Protein AF-A0A3M1RT24-F1 (afdb_monomer_lite)

pLDDT: mean 83.66, std 17.7, range [31.25, 98.31]

Structure (mmCIF, N/CA/C/O backbone):
data_AF-A0A3M1RT24-F1
#
_entry.id   AF-A0A3M1RT24-F1
#
loop_
_atom_site.group_PDB
_atom_site.id
_atom_site.type_symbol
_atom_site.label_atom_id
_atom_site.label_alt_id
_atom_site.label_comp_id
_atom_site.label_asym_id
_atom_site.label_entity_id
_atom_site.label_seq_id
_atom_site.pdbx_PDB_ins_code
_atom_site.Cartn_x
_atom_site.Cartn_y
_atom_site.Cartn_z
_atom_site.occupancy
_atom_site.B_iso_or_equiv
_atom_site.auth_seq_id
_atom_site.auth_comp_id
_atom_site.auth_asym_id
_atom_site.auth_atom_id
_atom_site.pdbx_PDB_model_num
ATOM 1 N N . MET A 1 1 ? -67.463 40.671 9.160 1.00 36.09 1 MET A N 1
ATOM 2 C CA . MET A 1 1 ? -68.163 39.462 8.676 1.00 36.09 1 MET A CA 1
ATOM 3 C C . MET A 1 1 ? -67.998 39.434 7.171 1.00 36.09 1 MET A C 1
ATOM 5 O O . MET A 1 1 ? -68.230 40.459 6.564 1.00 36.09 1 MET A O 1
ATOM 9 N N . GLU A 1 2 ? -67.541 38.402 6.487 1.00 31.25 2 GLU A N 1
ATOM 10 C CA . GLU A 1 2 ? -67.251 37.013 6.809 1.00 31.25 2 GLU A CA 1
ATOM 11 C C . GLU A 1 2 ? -66.412 36.460 5.642 1.00 31.25 2 GLU A C 1
ATOM 13 O O . GLU A 1 2 ? -66.556 36.907 4.509 1.00 31.25 2 GLU A O 1
ATOM 18 N N . ARG A 1 3 ? -65.563 35.473 5.949 1.00 40.03 3 ARG A N 1
ATOM 19 C CA . ARG A 1 3 ? -65.136 34.362 5.080 1.00 40.03 3 ARG A CA 1
ATOM 20 C C . ARG A 1 3 ? -64.751 34.682 3.629 1.00 40.03 3 ARG A C 1
ATOM 22 O O . ARG A 1 3 ? -65.599 34.711 2.749 1.00 40.03 3 ARG A O 1
ATOM 29 N N . LYS A 1 4 ? -63.441 34.676 3.370 1.00 43.97 4 LYS A N 1
ATOM 30 C CA . LYS A 1 4 ? -62.811 34.065 2.181 1.00 43.97 4 LYS A CA 1
ATOM 31 C C . LYS A 1 4 ? -61.297 34.043 2.398 1.00 43.97 4 LYS A C 1
ATOM 33 O O . LYS A 1 4 ? -60.647 35.032 2.126 1.00 43.97 4 LYS A O 1
ATOM 38 N N . ILE A 1 5 ? -60.779 32.943 2.941 1.00 44.00 5 ILE A N 1
ATOM 39 C CA . ILE A 1 5 ? -59.475 32.307 2.646 1.00 44.00 5 ILE A CA 1
ATOM 40 C C . ILE A 1 5 ? -59.610 30.922 3.289 1.00 44.00 5 ILE A C 1
ATOM 42 O O . ILE A 1 5 ? -59.163 30.639 4.392 1.00 44.00 5 ILE A O 1
ATOM 46 N N . LEU A 1 6 ? -60.381 30.076 2.620 1.00 42.28 6 LEU A N 1
ATOM 47 C CA . LEU A 1 6 ? -60.508 28.661 2.926 1.00 42.28 6 LEU A CA 1
ATOM 48 C C . LEU A 1 6 ? -60.197 27.964 1.609 1.00 42.28 6 LEU A C 1
ATOM 50 O O . LEU A 1 6 ? -61.122 27.556 0.929 1.00 42.28 6 LEU A O 1
ATOM 54 N N . LEU A 1 7 ? -58.925 28.001 1.178 1.00 42.84 7 LEU A N 1
ATOM 55 C CA . LEU A 1 7 ? -58.408 27.108 0.124 1.00 42.84 7 LEU A CA 1
ATOM 56 C C . LEU A 1 7 ? -56.881 27.133 -0.129 1.00 42.84 7 LEU A C 1
ATOM 58 O O . LEU A 1 7 ? -56.452 26.578 -1.131 1.00 42.84 7 LEU A O 1
ATOM 62 N N . PHE A 1 8 ? -56.038 27.733 0.725 1.00 44.84 8 PHE A N 1
ATOM 63 C CA . PHE A 1 8 ? -54.584 27.801 0.446 1.00 44.84 8 PHE A CA 1
ATOM 64 C C . PHE A 1 8 ? -53.655 27.180 1.500 1.00 44.84 8 PHE A C 1
ATOM 66 O O . PHE A 1 8 ? -52.441 27.228 1.340 1.00 44.84 8 PHE A O 1
ATOM 73 N N . ILE A 1 9 ? -54.190 26.524 2.537 1.00 42.69 9 ILE A N 1
ATOM 74 C CA . ILE A 1 9 ? -53.371 25.890 3.597 1.00 42.69 9 ILE A CA 1
ATOM 75 C C . ILE A 1 9 ? -53.448 24.349 3.556 1.00 42.69 9 ILE A C 1
ATOM 77 O O . ILE A 1 9 ? -52.852 23.668 4.378 1.00 42.69 9 ILE A O 1
ATOM 81 N N . VAL A 1 10 ? -54.110 23.755 2.554 1.00 43.28 10 VAL A N 1
ATOM 82 C CA . VAL A 1 10 ? -54.138 22.282 2.399 1.00 43.28 10 VAL A CA 1
ATOM 83 C C . VAL A 1 10 ? -53.016 21.765 1.480 1.00 43.28 10 VAL A C 1
ATOM 85 O O . VAL A 1 10 ? -52.702 20.581 1.500 1.00 43.28 10 VAL A O 1
ATOM 88 N N . LEU A 1 11 ? -52.325 22.641 0.736 1.00 39.03 11 LEU A N 1
ATOM 89 C CA . LEU A 1 11 ? -51.209 22.241 -0.136 1.00 39.03 11 LEU A CA 1
ATOM 90 C C . LEU A 1 11 ? -49.805 22.174 0.518 1.00 39.03 11 LEU A C 1
ATOM 92 O O . LEU A 1 11 ? -49.003 21.373 0.041 1.00 39.03 11 LEU A O 1
ATOM 96 N N . PRO A 1 12 ? -49.462 22.907 1.603 1.00 42.09 12 PRO A N 1
ATOM 97 C CA . PRO A 1 12 ? -48.140 22.765 2.234 1.00 42.09 12 PRO A CA 1
ATOM 98 C C . PRO A 1 12 ? -48.019 21.531 3.143 1.00 42.09 12 PRO A C 1
ATOM 100 O O . PRO A 1 12 ? -46.916 21.047 3.386 1.00 42.09 12 PRO A O 1
ATOM 103 N N . LEU A 1 13 ? -49.143 20.994 3.633 1.00 39.44 13 LEU A N 1
ATOM 104 C CA . LEU A 1 13 ? -49.156 19.844 4.547 1.00 39.44 13 LEU A CA 1
ATOM 105 C C . LEU A 1 13 ? -48.912 18.503 3.835 1.00 39.44 13 LEU A C 1
ATOM 107 O O . LEU A 1 13 ? -48.422 17.570 4.464 1.00 39.44 13 LEU A O 1
ATOM 111 N N . PHE A 1 14 ? -49.157 18.421 2.523 1.00 44.47 14 PHE A N 1
ATOM 112 C CA . PHE A 1 14 ? -48.801 17.240 1.725 1.00 44.47 14 PHE A CA 1
ATOM 113 C C . PHE A 1 14 ? -47.322 17.229 1.296 1.00 44.47 14 PHE A C 1
ATOM 115 O O . PHE A 1 14 ? -46.746 16.158 1.134 1.00 44.47 14 PHE A O 1
ATOM 122 N N . PHE A 1 15 ? -46.676 18.398 1.188 1.00 39.66 15 PHE A N 1
ATOM 123 C CA . PHE A 1 15 ? -45.248 18.505 0.847 1.00 39.66 15 PHE A CA 1
ATOM 124 C C . PHE A 1 15 ? -44.302 18.243 2.033 1.00 39.66 15 PHE A C 1
ATOM 126 O O . PHE A 1 15 ? -43.151 17.864 1.821 1.00 39.66 15 PHE A O 1
ATOM 133 N N . LEU A 1 16 ? -44.774 18.385 3.279 1.00 40.81 16 LEU A N 1
ATOM 134 C CA . LEU A 1 16 ? -44.000 18.035 4.481 1.00 40.81 16 LEU A CA 1
ATOM 135 C C . LEU A 1 16 ? -44.027 16.532 4.807 1.00 40.81 16 LEU A C 1
ATOM 137 O O . LEU A 1 16 ? -43.124 16.048 5.484 1.00 40.81 16 LEU A O 1
ATOM 141 N N . TYR A 1 17 ? -45.001 15.781 4.285 1.00 44.19 17 TYR A N 1
ATOM 142 C CA . TYR A 1 17 ? -45.097 14.328 4.489 1.00 44.19 17 TYR A CA 1
ATOM 143 C C . TYR A 1 17 ? -44.290 13.498 3.476 1.00 44.19 17 TYR A C 1
ATOM 145 O O . TYR A 1 17 ? -44.191 12.280 3.608 1.00 44.19 17 TYR A O 1
ATOM 153 N N . SER A 1 18 ? -43.670 14.144 2.483 1.00 40.69 18 SER A N 1
ATOM 154 C CA . SER A 1 18 ? -42.825 13.492 1.473 1.00 40.69 18 SER A CA 1
ATOM 155 C C . SER A 1 18 ? -41.318 13.697 1.679 1.00 40.69 18 SER A C 1
ATOM 157 O O . SER A 1 18 ? -40.522 13.191 0.889 1.00 40.69 18 SER A O 1
ATOM 159 N N . CYS A 1 19 ? -40.884 14.358 2.760 1.00 51.22 19 CYS A N 1
ATOM 160 C CA . CYS A 1 19 ? -39.464 14.485 3.118 1.00 51.22 19 CYS A CA 1
ATOM 161 C C . CYS A 1 19 ? -38.934 13.243 3.855 1.00 51.22 19 CYS A C 1
ATOM 163 O O . CYS A 1 19 ? -38.432 13.303 4.970 1.00 51.22 19 CYS A O 1
ATOM 165 N N . THR A 1 20 ? -38.960 12.137 3.108 1.00 57.47 20 THR A N 1
ATOM 166 C CA . THR A 1 20 ? -37.931 11.095 2.981 1.00 57.47 20 THR A CA 1
ATOM 167 C C . THR A 1 20 ? -37.488 10.320 4.238 1.00 57.47 20 THR A C 1
ATOM 169 O O . THR A 1 20 ? -36.930 10.904 5.163 1.00 57.47 20 THR A O 1
ATOM 172 N N . PRO A 1 21 ? -37.515 8.972 4.203 1.00 57.16 21 PRO A N 1
ATOM 173 C CA . PRO A 1 21 ? -36.846 8.084 5.168 1.00 57.16 21 PRO A CA 1
ATOM 174 C C . PRO A 1 21 ? -35.385 8.450 5.488 1.00 57.16 21 PRO A C 1
ATOM 176 O O . PRO A 1 21 ? -34.849 8.039 6.507 1.00 57.16 21 PRO A O 1
ATOM 179 N N . ALA A 1 22 ? -34.727 9.234 4.631 1.00 50.81 22 ALA A N 1
ATOM 180 C CA . ALA A 1 22 ? -33.399 9.788 4.864 1.00 50.81 22 ALA A CA 1
ATOM 181 C C . ALA A 1 22 ? -33.330 10.787 6.036 1.00 50.81 22 ALA A C 1
ATOM 183 O O . ALA A 1 22 ? -32.293 10.859 6.691 1.00 50.81 22 ALA A O 1
ATOM 184 N N . TYR A 1 23 ? -34.394 11.552 6.303 1.00 51.19 23 TYR A N 1
ATOM 185 C CA . TYR A 1 23 ? -34.441 12.502 7.419 1.00 51.19 23 TYR A CA 1
ATOM 186 C C . TYR A 1 23 ? -34.676 11.775 8.747 1.00 51.19 23 TYR A C 1
ATOM 188 O O . TYR A 1 23 ? -33.969 12.033 9.715 1.00 51.19 23 TYR A O 1
ATOM 196 N N . VAL A 1 24 ? -35.570 10.781 8.751 1.00 55.88 24 VAL A N 1
ATOM 197 C CA . VAL A 1 24 ? -35.786 9.874 9.893 1.00 55.88 24 VAL A CA 1
ATOM 198 C C . VAL A 1 24 ? -34.512 9.086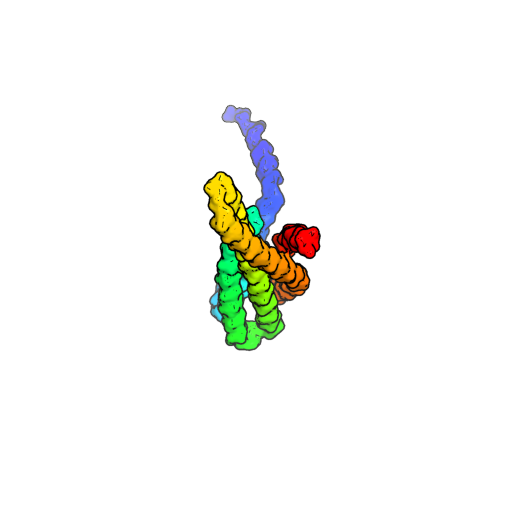 10.205 1.00 55.88 24 VAL A C 1
ATOM 200 O O . VAL A 1 24 ? -34.033 9.137 11.328 1.00 55.88 24 VAL A O 1
ATOM 203 N N . LYS A 1 25 ? -33.856 8.496 9.195 1.00 58.38 25 LYS A N 1
ATOM 204 C CA . LYS A 1 25 ? -32.551 7.833 9.375 1.00 58.38 25 LYS A CA 1
ATOM 205 C C . LYS A 1 25 ? -31.448 8.776 9.855 1.00 58.38 25 LYS A C 1
ATOM 207 O O . LYS A 1 25 ? -30.513 8.330 10.508 1.00 58.38 25 LYS A O 1
ATOM 212 N N . ARG A 1 26 ? -31.493 10.068 9.505 1.00 55.09 26 ARG A N 1
ATOM 213 C CA . ARG A 1 26 ? -30.554 11.063 10.054 1.00 55.09 26 ARG A CA 1
ATOM 214 C C . ARG A 1 26 ? -30.854 11.364 11.515 1.00 55.09 26 ARG A C 1
ATOM 216 O O . ARG A 1 26 ? -29.902 11.483 12.272 1.00 55.09 26 ARG A O 1
ATOM 223 N N . LEU A 1 27 ? -32.125 11.472 11.894 1.00 59.31 27 LEU A N 1
ATOM 224 C CA . LEU A 1 27 ? -32.544 11.689 13.279 1.00 59.31 27 LEU A CA 1
ATOM 225 C C . LEU A 1 27 ? -32.200 10.490 14.167 1.00 59.31 27 LEU A C 1
ATOM 227 O O . LEU A 1 27 ? -31.524 10.695 15.164 1.00 59.31 27 LEU A O 1
ATOM 231 N N . GLU A 1 28 ? -32.509 9.259 13.746 1.00 62.31 28 GLU A N 1
ATOM 232 C CA . GLU A 1 28 ? -32.102 8.028 14.452 1.00 62.31 28 GLU A CA 1
ATOM 233 C C . GLU A 1 28 ? -30.579 7.972 14.652 1.00 62.31 28 GLU A C 1
ATOM 235 O O . GLU A 1 28 ? -30.075 7.609 15.714 1.00 62.31 28 GLU A O 1
ATOM 240 N N . ARG A 1 29 ? -29.814 8.393 13.635 1.00 60.16 29 ARG A N 1
ATOM 241 C CA . ARG A 1 29 ? -28.350 8.448 13.711 1.00 60.16 29 ARG A CA 1
ATOM 242 C C . ARG A 1 29 ? -27.853 9.536 14.663 1.00 60.16 29 ARG A C 1
ATOM 244 O O . ARG A 1 29 ? -26.827 9.338 15.301 1.00 60.16 29 ARG A O 1
ATOM 251 N N . ILE A 1 30 ? -28.546 10.672 14.751 1.00 57.47 30 ILE A N 1
ATOM 252 C CA . ILE A 1 30 ? -28.229 11.755 15.692 1.00 57.47 30 ILE A CA 1
ATOM 253 C C . ILE A 1 30 ? -28.584 11.346 17.126 1.00 57.47 30 ILE A C 1
ATOM 255 O O . ILE A 1 30 ? -27.771 11.576 18.013 1.00 57.47 30 ILE A O 1
ATOM 259 N N . GLU A 1 31 ? -29.728 10.701 17.356 1.00 56.25 31 GLU A N 1
ATOM 260 C CA . GLU A 1 31 ? -30.104 10.154 18.670 1.00 56.25 31 GLU A CA 1
ATOM 261 C C . GLU A 1 31 ? -29.094 9.108 19.142 1.00 56.25 31 GLU A C 1
ATOM 263 O O . GLU A 1 31 ? -28.575 9.218 20.246 1.00 56.25 31 GLU A O 1
ATOM 268 N N . THR A 1 32 ? -28.691 8.180 18.269 1.00 62.84 32 THR A N 1
ATOM 269 C CA . THR A 1 32 ? -27.648 7.191 18.599 1.00 62.84 32 THR A CA 1
ATOM 270 C C . THR A 1 32 ? -26.313 7.868 18.943 1.00 62.84 32 THR A C 1
ATOM 272 O O . THR A 1 32 ? -25.605 7.441 19.853 1.00 62.84 32 THR A O 1
ATOM 275 N N . LEU A 1 33 ? -25.951 8.945 18.233 1.00 60.69 33 LEU A N 1
ATOM 276 C CA . LEU A 1 33 ? -24.744 9.721 18.531 1.00 60.69 33 LEU A CA 1
ATOM 277 C C . LEU A 1 33 ? -24.840 10.444 19.879 1.00 60.69 33 LEU A C 1
ATOM 279 O O . LEU A 1 33 ? -23.844 10.482 20.595 1.00 60.69 33 LEU A O 1
ATOM 283 N N . LEU A 1 34 ? -26.005 10.997 20.225 1.00 59.41 34 LEU A N 1
ATOM 284 C CA . LEU A 1 34 ? -26.247 11.661 21.508 1.00 59.41 34 LEU A CA 1
ATOM 285 C C . LEU A 1 34 ? -26.210 10.666 22.674 1.00 59.41 34 LEU A C 1
ATOM 287 O O . LEU A 1 34 ? -25.516 10.932 23.653 1.00 59.41 34 LEU A O 1
ATOM 291 N N . ASP A 1 35 ? -26.850 9.504 22.534 1.00 69.06 35 ASP A N 1
ATOM 292 C CA . ASP A 1 35 ? -26.821 8.428 23.534 1.00 69.06 35 ASP A CA 1
ATOM 293 C C . ASP A 1 35 ? -25.395 7.902 23.761 1.00 69.06 35 ASP A C 1
ATOM 295 O O . ASP A 1 35 ? -24.980 7.641 24.896 1.00 69.06 35 ASP A O 1
ATOM 299 N N . ASN A 1 36 ? -24.606 7.781 22.688 1.00 66.94 36 ASN A N 1
ATOM 300 C CA . ASN A 1 36 ? -23.197 7.402 22.778 1.00 66.94 36 ASN A CA 1
ATOM 301 C C . ASN A 1 36 ? -22.361 8.481 23.477 1.00 66.94 36 ASN A C 1
ATOM 303 O O . ASN A 1 36 ? -21.521 8.147 24.313 1.00 66.94 36 ASN A O 1
ATOM 307 N N . LEU A 1 37 ? -22.622 9.761 23.193 1.00 57.38 37 LEU A N 1
ATOM 308 C CA . LEU A 1 37 ? -21.941 10.881 23.844 1.00 57.38 37 LEU A CA 1
ATOM 309 C C . LEU A 1 37 ? -22.267 10.940 25.342 1.00 57.38 37 LEU A C 1
ATOM 311 O O . LEU A 1 37 ? -21.389 11.181 26.167 1.00 57.38 37 LEU A O 1
ATOM 315 N N . GLU A 1 38 ? -23.526 10.702 25.709 1.00 62.47 38 GLU A N 1
ATOM 316 C CA . GLU A 1 38 ? -23.973 10.704 27.100 1.00 62.47 38 GLU A CA 1
ATOM 317 C C . GLU A 1 38 ? -23.380 9.519 27.879 1.00 62.47 38 GLU A C 1
ATOM 319 O O . GLU A 1 38 ? -22.916 9.686 29.013 1.00 62.47 38 GLU A O 1
ATOM 324 N N . LYS A 1 39 ? -23.283 8.340 27.246 1.00 65.31 39 LYS A N 1
ATOM 325 C CA . LYS A 1 39 ? -22.524 7.197 27.775 1.00 65.31 39 LYS A CA 1
ATOM 326 C C . LYS A 1 39 ? -21.044 7.520 27.950 1.00 65.31 39 LYS A C 1
ATOM 328 O O . LYS A 1 39 ? -20.513 7.246 29.025 1.00 65.31 39 LYS A O 1
ATOM 333 N N . GLU A 1 40 ? -20.389 8.117 26.954 1.00 54.88 40 GLU A N 1
ATOM 334 C CA . GLU A 1 40 ? -18.979 8.515 27.048 1.00 54.88 40 GLU A CA 1
ATOM 335 C C . GLU A 1 40 ? -18.758 9.515 28.186 1.00 54.88 40 GLU A C 1
ATOM 337 O O . GLU A 1 40 ? -17.880 9.298 29.019 1.00 54.88 40 GLU A O 1
ATOM 342 N N . ILE A 1 41 ? -19.590 10.554 28.318 1.00 56.72 41 ILE A N 1
ATOM 343 C CA . ILE A 1 41 ? -19.511 11.525 29.425 1.00 56.72 41 ILE A CA 1
ATOM 344 C C . ILE A 1 41 ? -19.654 10.827 30.784 1.00 56.72 41 ILE A C 1
ATOM 346 O O . ILE A 1 41 ? -18.945 11.164 31.739 1.00 56.72 41 ILE A O 1
ATOM 350 N N . LYS A 1 42 ? -20.556 9.845 30.888 1.00 57.81 42 LYS A N 1
ATOM 351 C CA . LYS A 1 42 ? -20.778 9.085 32.121 1.00 57.81 42 LYS A CA 1
ATOM 352 C C . LYS A 1 42 ? -19.579 8.196 32.455 1.00 57.81 42 LYS A C 1
ATOM 354 O O . LYS A 1 42 ? -19.091 8.274 33.576 1.00 57.81 42 LYS A O 1
ATOM 359 N N . ILE A 1 43 ? -19.056 7.458 31.474 1.00 55.25 43 ILE A N 1
ATOM 360 C CA . ILE A 1 43 ? -17.842 6.632 31.578 1.00 55.25 43 ILE A CA 1
ATOM 361 C C . ILE A 1 43 ? -16.638 7.473 32.017 1.00 55.25 43 ILE A C 1
ATOM 363 O O . ILE A 1 43 ? -15.950 7.102 32.967 1.00 55.25 43 ILE A O 1
ATOM 367 N N . THR A 1 44 ? -16.455 8.646 31.406 1.00 52.12 44 THR A N 1
ATOM 368 C CA . THR A 1 44 ? -15.362 9.586 31.706 1.00 52.12 44 THR A CA 1
ATOM 369 C C . THR A 1 44 ? -15.422 10.113 33.143 1.00 52.12 44 THR A C 1
ATOM 371 O O . THR A 1 44 ? -14.388 10.394 33.743 1.00 52.12 44 THR A O 1
ATOM 374 N N . LYS A 1 45 ? -16.622 10.208 33.734 1.00 47.03 45 LYS A N 1
ATOM 375 C CA . LYS A 1 45 ? -16.806 10.559 35.152 1.00 47.03 45 LYS A CA 1
ATOM 376 C C . LYS A 1 45 ? -16.587 9.388 36.118 1.00 47.03 45 LYS A C 1
ATOM 378 O O . LYS A 1 45 ? -16.294 9.646 37.281 1.00 47.03 45 LYS A O 1
ATOM 383 N N . THR A 1 46 ? -16.748 8.138 35.679 1.00 54.97 46 THR A N 1
ATOM 384 C CA . THR A 1 46 ? -16.683 6.940 36.546 1.00 54.97 46 THR A CA 1
ATOM 385 C C . THR A 1 46 ? -15.359 6.175 36.499 1.00 54.97 46 THR A C 1
ATOM 387 O O . THR A 1 46 ? -15.028 5.528 37.486 1.00 54.97 46 THR A O 1
ATOM 390 N N . SER A 1 47 ? -14.591 6.239 35.406 1.00 66.75 47 SER A N 1
ATOM 391 C CA . SER A 1 47 ? -13.229 5.688 35.332 1.00 66.75 47 SER A CA 1
ATOM 392 C C . SER A 1 47 ? -12.424 6.402 34.231 1.00 66.75 47 SER A C 1
ATOM 394 O O . SER A 1 47 ? -12.668 6.168 33.043 1.00 66.75 47 SER A O 1
ATOM 396 N N . PRO A 1 48 ? -11.465 7.276 34.591 1.00 70.75 48 PRO A N 1
ATOM 397 C CA . PRO A 1 48 ? -10.583 7.944 33.630 1.00 70.75 48 PRO A CA 1
ATOM 398 C C . PRO A 1 48 ? -9.810 6.963 32.740 1.00 70.75 48 PRO A C 1
ATOM 400 O O . PRO A 1 48 ? -9.566 7.242 31.569 1.00 70.75 48 PRO A O 1
ATOM 403 N N . GLU A 1 49 ? -9.465 5.796 33.278 1.00 74.44 49 GLU A N 1
ATOM 404 C CA . GLU A 1 49 ? -8.759 4.735 32.559 1.00 74.44 49 GLU A CA 1
ATOM 405 C C . GLU A 1 49 ? -9.625 4.163 31.436 1.00 74.44 49 GLU A C 1
ATOM 407 O O . GLU A 1 49 ? -9.165 4.057 30.300 1.00 74.44 49 GLU A O 1
ATOM 412 N N . LEU A 1 50 ? -10.909 3.903 31.698 1.00 77.19 50 LEU A N 1
ATOM 413 C CA . LEU A 1 50 ? -11.837 3.425 30.674 1.00 77.19 50 LEU A CA 1
ATOM 414 C C . LEU A 1 50 ? -12.010 4.449 29.537 1.00 77.19 50 LEU A C 1
ATOM 416 O O . LEU A 1 50 ? -12.051 4.068 28.369 1.00 77.19 50 LEU A O 1
A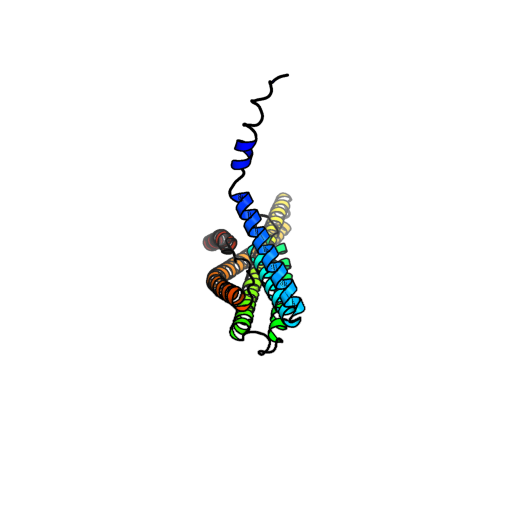TOM 420 N N . ALA A 1 51 ? -12.021 5.751 29.838 1.00 76.50 51 ALA A N 1
ATOM 421 C CA . ALA A 1 51 ? -12.083 6.793 28.808 1.00 76.50 51 ALA A CA 1
ATOM 422 C C . ALA A 1 51 ? -10.849 6.803 27.881 1.00 76.50 51 ALA A C 1
ATOM 424 O O . ALA A 1 51 ? -10.980 7.009 26.670 1.00 76.50 51 ALA A O 1
ATOM 425 N N . VAL A 1 52 ? -9.657 6.525 28.420 1.00 83.25 52 VAL A N 1
ATOM 426 C CA . VAL A 1 52 ? -8.428 6.374 27.619 1.00 83.25 52 VAL A CA 1
ATOM 427 C C . VAL A 1 52 ? -8.532 5.156 26.696 1.00 83.25 52 VAL A C 1
ATOM 429 O O . VAL A 1 52 ? -8.231 5.257 25.507 1.00 83.25 52 VAL A O 1
ATOM 432 N N . ILE A 1 53 ? -9.035 4.026 27.203 1.00 86.94 53 ILE A N 1
ATOM 433 C CA . ILE A 1 53 ? -9.246 2.795 26.419 1.00 86.94 53 ILE A CA 1
ATOM 434 C C . ILE A 1 53 ? -10.220 3.047 25.261 1.00 86.94 53 ILE A C 1
ATOM 436 O O . ILE A 1 53 ? -9.925 2.691 24.118 1.00 86.94 53 ILE A O 1
ATOM 440 N N . HIS A 1 54 ? -11.348 3.710 25.537 1.00 86.75 54 HIS A N 1
ATOM 441 C CA . HIS A 1 54 ? -12.339 4.099 24.528 1.00 86.75 54 HIS A CA 1
ATOM 442 C C . HIS A 1 54 ? -11.710 4.966 23.434 1.00 86.75 54 HIS A C 1
ATOM 444 O O . HIS A 1 54 ? -11.829 4.667 22.243 1.00 86.75 54 HIS A O 1
ATOM 450 N N . THR A 1 55 ? -10.989 6.011 23.848 1.00 87.06 55 THR A N 1
ATOM 451 C CA . THR A 1 55 ? -10.312 6.941 22.937 1.00 87.06 55 THR A CA 1
ATOM 452 C C . THR A 1 55 ? -9.345 6.203 22.021 1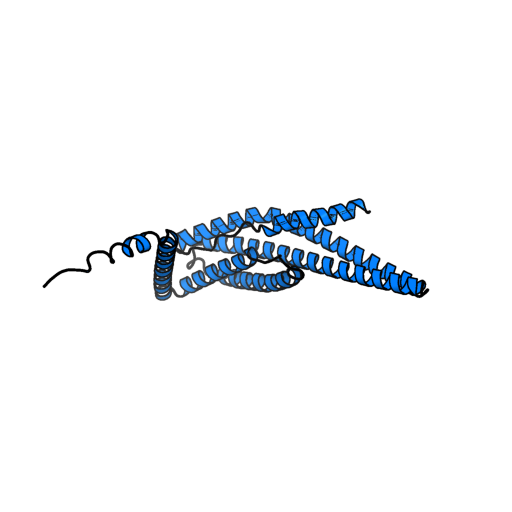.00 87.06 55 THR A C 1
ATOM 454 O O . THR A 1 55 ? -9.356 6.408 20.807 1.00 87.06 55 THR A O 1
ATOM 457 N N . ASN A 1 56 ? -8.549 5.296 22.580 1.00 91.19 56 ASN A N 1
ATOM 458 C CA . ASN A 1 56 ? -7.545 4.555 21.835 1.00 91.19 56 ASN A CA 1
ATOM 459 C C . ASN A 1 56 ? -8.158 3.535 20.859 1.00 91.19 56 ASN A C 1
ATOM 461 O O . ASN A 1 56 ? -7.681 3.414 19.729 1.00 91.19 56 ASN A O 1
ATOM 465 N N . ILE A 1 57 ? -9.246 2.850 21.226 1.00 92.31 57 ILE A N 1
ATOM 466 C CA . ILE A 1 57 ? -9.977 1.959 20.306 1.00 92.31 57 ILE A CA 1
ATOM 467 C C . ILE A 1 57 ? -10.631 2.744 19.165 1.00 92.31 57 ILE A C 1
ATOM 469 O O . ILE A 1 57 ? -10.539 2.339 18.002 1.00 92.31 57 ILE A O 1
ATOM 473 N N . ASN A 1 58 ? -11.241 3.891 19.466 1.00 89.19 58 ASN A N 1
ATOM 474 C CA . ASN A 1 58 ? -11.811 4.767 18.445 1.00 89.19 58 ASN A CA 1
ATOM 475 C C . ASN A 1 58 ? -10.720 5.306 17.509 1.00 89.19 58 ASN A C 1
ATOM 477 O O . ASN A 1 58 ? -10.883 5.270 16.287 1.00 89.19 58 ASN A O 1
ATOM 481 N N . ALA A 1 59 ? -9.579 5.739 18.050 1.00 91.81 59 ALA A N 1
ATOM 482 C CA . ALA A 1 59 ? -8.433 6.175 17.258 1.00 91.81 59 ALA A CA 1
ATOM 483 C C . ALA A 1 59 ? -7.920 5.050 16.345 1.00 91.81 59 ALA A C 1
ATOM 485 O O . ALA A 1 59 ? -7.741 5.267 15.147 1.00 91.81 59 ALA A O 1
ATOM 486 N N . PHE A 1 60 ? -7.775 3.832 16.870 1.00 95.25 60 PHE A N 1
ATOM 487 C CA . PHE A 1 60 ? -7.375 2.653 16.100 1.00 95.25 60 PHE A CA 1
ATOM 488 C C . PHE A 1 60 ? -8.336 2.364 14.937 1.00 95.25 60 PHE A C 1
ATOM 490 O O . PHE A 1 60 ? -7.910 2.220 13.789 1.00 95.25 60 PHE A O 1
ATOM 497 N N . SER A 1 61 ? -9.641 2.361 15.213 1.00 94.06 61 SER A N 1
ATOM 498 C CA . SER A 1 61 ? -10.705 2.204 14.214 1.00 94.06 61 SER A CA 1
ATOM 499 C C . SER A 1 61 ? -10.628 3.270 13.109 1.00 94.06 61 SER A C 1
ATOM 501 O O . SER A 1 61 ? -10.750 2.972 11.916 1.00 94.06 61 SER A O 1
ATOM 503 N N . MET A 1 62 ? -10.333 4.518 13.479 1.00 92.06 62 MET A N 1
ATOM 504 C CA . MET A 1 62 ? -10.176 5.617 12.528 1.00 92.06 62 MET A CA 1
ATOM 505 C C . MET A 1 62 ? -8.920 5.494 11.662 1.00 92.06 62 MET A C 1
ATOM 507 O O . MET A 1 62 ? -8.969 5.840 10.480 1.00 92.06 62 MET A O 1
ATOM 511 N N . GLU A 1 63 ? -7.804 5.002 12.200 1.00 95.12 63 GLU A N 1
ATOM 512 C CA . GLU A 1 63 ? -6.597 4.752 11.405 1.00 95.12 63 GLU A CA 1
ATOM 513 C C . GLU A 1 63 ? -6.820 3.624 10.382 1.00 95.12 63 GLU A C 1
ATOM 515 O O . GLU A 1 63 ? -6.472 3.779 9.210 1.00 95.12 63 GLU A O 1
ATOM 520 N N . ILE A 1 64 ? -7.518 2.550 10.760 1.00 92.31 64 ILE A N 1
ATOM 521 C CA . ILE A 1 64 ? -7.940 1.484 9.834 1.00 92.31 64 ILE A CA 1
ATOM 522 C C . ILE A 1 64 ? -8.811 2.032 8.703 1.00 92.31 64 ILE A C 1
ATOM 524 O O . ILE A 1 64 ? -8.587 1.729 7.526 1.00 92.31 64 ILE A O 1
ATOM 528 N N . LYS A 1 65 ? -9.794 2.874 9.042 1.00 91.25 65 LYS A N 1
ATOM 529 C CA . LYS A 1 65 ? -10.664 3.508 8.051 1.00 91.25 65 LYS A CA 1
ATOM 530 C C . LYS A 1 65 ? -9.851 4.248 6.993 1.00 91.25 65 LYS A C 1
ATOM 532 O O . LYS A 1 65 ? -10.153 4.101 5.809 1.00 91.25 65 LYS A O 1
ATOM 537 N N . LYS A 1 66 ? -8.804 4.980 7.395 1.00 92.44 66 LYS A N 1
ATOM 538 C CA . LYS A 1 66 ? -7.927 5.710 6.465 1.00 92.44 66 LYS A CA 1
ATOM 539 C C . LYS A 1 66 ? -7.217 4.789 5.480 1.00 92.44 66 LYS A C 1
ATOM 541 O O . LYS A 1 66 ? -7.115 5.169 4.317 1.00 92.44 66 LYS A O 1
ATOM 546 N N . ILE A 1 67 ? -6.775 3.603 5.913 1.00 92.56 67 ILE A N 1
ATOM 547 C CA . ILE A 1 67 ? -6.191 2.582 5.022 1.00 92.56 67 ILE A CA 1
ATOM 548 C C . ILE A 1 67 ? -7.235 2.145 3.988 1.00 92.56 67 ILE A C 1
ATOM 550 O O . ILE A 1 67 ? -6.971 2.124 2.788 1.00 92.56 67 ILE A O 1
ATOM 554 N N . SER A 1 68 ? -8.449 1.836 4.447 1.00 88.25 68 SER A N 1
ATOM 555 C CA . SER A 1 68 ? -9.534 1.360 3.581 1.00 88.25 68 SER A CA 1
ATOM 556 C C . SER A 1 68 ? -10.030 2.420 2.582 1.00 88.25 68 SER A C 1
ATOM 558 O O . SER A 1 68 ? -10.604 2.079 1.549 1.00 88.25 68 SER A O 1
ATOM 560 N N . SER A 1 69 ? -9.794 3.703 2.877 1.00 87.75 69 SER A N 1
ATOM 561 C CA . SER A 1 69 ? -10.210 4.853 2.071 1.00 87.75 69 SER A CA 1
ATOM 562 C C . SER A 1 69 ? -9.064 5.500 1.286 1.00 87.75 69 SER A C 1
ATOM 564 O O . SER A 1 69 ? -9.194 6.656 0.878 1.00 87.75 69 SER A O 1
ATOM 566 N N . LEU A 1 70 ? -7.922 4.823 1.130 1.00 91.00 70 LEU A N 1
ATOM 567 C CA . LEU A 1 70 ? -6.837 5.332 0.293 1.00 91.00 70 LEU A CA 1
ATOM 568 C C . LEU A 1 70 ? -7.310 5.471 -1.155 1.00 91.00 70 LEU A C 1
ATOM 570 O O . LEU A 1 70 ? -7.945 4.576 -1.717 1.00 91.00 70 LEU A O 1
ATOM 574 N N . ASP A 1 71 ? -6.994 6.618 -1.749 1.00 87.81 71 ASP A N 1
ATOM 575 C CA . ASP A 1 71 ? -7.363 6.929 -3.121 1.00 87.81 71 ASP A CA 1
ATOM 576 C C . ASP A 1 71 ? -6.220 6.581 -4.077 1.00 87.81 71 ASP A C 1
ATOM 578 O O . ASP A 1 71 ? -5.064 6.926 -3.842 1.00 87.81 71 ASP A O 1
ATOM 582 N N . TYR A 1 72 ? -6.571 5.919 -5.174 1.00 89.56 72 TYR A N 1
ATOM 583 C CA . TYR A 1 72 ? -5.668 5.462 -6.230 1.00 89.56 72 TYR A CA 1
ATOM 584 C C . TYR A 1 72 ? -6.173 5.899 -7.617 1.00 89.56 72 TYR A C 1
ATOM 586 O O . TYR A 1 72 ? -5.980 5.200 -8.617 1.00 89.56 72 TYR A O 1
ATOM 594 N N . SER A 1 73 ? -6.921 7.004 -7.674 1.00 80.88 73 SER A N 1
ATOM 595 C CA . SER A 1 73 ? -7.553 7.520 -8.891 1.00 80.88 73 SER A CA 1
ATOM 596 C C . SER A 1 73 ? -6.582 8.223 -9.850 1.00 80.88 73 SER A C 1
ATOM 598 O O . SER A 1 73 ? -6.811 8.196 -11.058 1.00 80.88 73 SER A O 1
ATOM 600 N N . GLU A 1 74 ? -5.481 8.783 -9.341 1.00 79.69 74 GLU A N 1
ATOM 601 C CA . GLU A 1 74 ? -4.587 9.684 -10.080 1.00 79.69 74 GLU A CA 1
ATOM 602 C C . GLU A 1 74 ? -3.112 9.243 -10.068 1.00 79.69 74 GLU A C 1
ATOM 604 O O . GLU A 1 74 ? -2.662 8.456 -9.229 1.00 79.69 74 GLU A O 1
ATOM 609 N N . ASN A 1 75 ? -2.332 9.796 -11.003 1.00 74.44 75 ASN A N 1
ATOM 610 C CA . ASN A 1 75 ? -0.882 9.606 -11.059 1.00 74.44 75 ASN A CA 1
ATOM 611 C C . ASN A 1 75 ? -0.201 10.178 -9.805 1.00 74.44 75 ASN A C 1
ATOM 613 O O . ASN A 1 75 ? -0.559 11.249 -9.327 1.00 74.44 75 ASN A O 1
ATOM 617 N N . GLY A 1 76 ? 0.821 9.486 -9.293 1.00 83.12 76 GLY A N 1
ATOM 618 C CA . GLY A 1 76 ? 1.565 9.914 -8.100 1.00 83.12 76 GLY A CA 1
ATOM 619 C C . GLY A 1 76 ? 0.907 9.549 -6.763 1.00 83.12 76 GLY A C 1
ATOM 620 O O . GLY A 1 76 ? 1.576 9.606 -5.730 1.00 83.12 76 GLY A O 1
ATOM 621 N N . LYS A 1 77 ? -0.348 9.075 -6.767 1.00 92.62 77 LYS A N 1
ATOM 622 C CA . LYS A 1 77 ? -1.055 8.662 -5.543 1.00 92.62 77 LYS A CA 1
ATOM 623 C C . LYS A 1 77 ? -0.377 7.516 -4.796 1.00 92.62 77 LYS A C 1
ATOM 625 O O . LYS A 1 77 ? -0.409 7.508 -3.575 1.00 92.62 77 LYS A O 1
ATOM 630 N N . TYR A 1 78 ? 0.307 6.598 -5.481 1.00 94.25 78 TYR A N 1
ATOM 631 C CA . TYR A 1 78 ? 1.062 5.525 -4.815 1.00 94.25 78 TYR A CA 1
ATOM 632 C C . TYR A 1 78 ? 2.202 6.069 -3.940 1.00 94.25 78 TYR A C 1
ATOM 634 O O . TYR A 1 78 ? 2.374 5.631 -2.806 1.00 94.25 78 TYR A O 1
ATOM 642 N N . ALA A 1 79 ? 2.946 7.074 -4.414 1.00 93.56 79 ALA A N 1
ATOM 643 C CA . ALA A 1 79 ? 3.999 7.701 -3.616 1.00 93.56 79 ALA A CA 1
ATOM 644 C C . ALA A 1 79 ? 3.423 8.414 -2.381 1.00 93.56 79 ALA A C 1
ATOM 646 O O . ALA A 1 79 ? 3.925 8.239 -1.273 1.00 93.56 79 ALA A O 1
ATOM 647 N N . GLU A 1 80 ? 2.337 9.172 -2.568 1.00 94.50 80 GLU A N 1
ATOM 648 C CA . GLU A 1 80 ? 1.628 9.863 -1.484 1.00 94.50 80 GLU A CA 1
ATOM 649 C C . GLU A 1 80 ? 1.089 8.868 -0.443 1.00 94.50 80 GLU A C 1
ATOM 651 O O . GLU A 1 80 ? 1.295 9.039 0.760 1.00 94.50 80 GLU A O 1
ATOM 656 N N . ASN A 1 81 ? 0.442 7.795 -0.902 1.00 95.81 81 ASN A N 1
ATOM 657 C CA . ASN A 1 81 ? -0.150 6.778 -0.041 1.00 95.81 81 ASN A CA 1
ATOM 658 C C . ASN A 1 81 ? 0.909 6.016 0.753 1.00 95.81 81 ASN A C 1
ATOM 660 O O . ASN A 1 81 ? 0.692 5.769 1.934 1.00 95.81 81 ASN A O 1
ATOM 664 N N . SER A 1 82 ? 2.076 5.721 0.172 1.00 96.00 82 SER A N 1
ATOM 665 C CA . SER A 1 82 ? 3.193 5.135 0.922 1.00 96.00 82 SER A CA 1
ATOM 666 C C . SER A 1 82 ? 3.616 6.008 2.112 1.00 96.00 82 SER A C 1
ATOM 668 O O . SER A 1 82 ? 3.852 5.501 3.212 1.00 96.00 82 SER A O 1
ATOM 670 N N . SER A 1 83 ? 3.726 7.323 1.912 1.00 94.81 83 SER A N 1
ATOM 671 C CA . SER A 1 83 ? 4.061 8.248 3.001 1.00 94.81 83 SER A CA 1
ATOM 672 C C . SER A 1 83 ? 2.959 8.262 4.059 1.00 94.81 83 SER A C 1
ATOM 674 O O . SER A 1 83 ? 3.236 8.048 5.236 1.00 94.81 83 SER A O 1
ATOM 676 N N . ARG A 1 84 ? 1.694 8.389 3.637 1.00 95.56 84 ARG A N 1
ATOM 677 C CA . ARG A 1 84 ? 0.532 8.369 4.543 1.00 95.56 84 ARG A CA 1
ATOM 678 C C . ARG A 1 84 ? 0.424 7.069 5.341 1.00 95.56 84 ARG A C 1
ATOM 680 O O . ARG A 1 84 ? 0.054 7.099 6.510 1.00 95.56 84 ARG A O 1
ATOM 687 N N . LEU A 1 85 ? 0.743 5.932 4.728 1.00 97.56 85 LEU A N 1
ATOM 688 C CA . LEU A 1 85 ? 0.752 4.630 5.391 1.00 97.56 85 LEU A CA 1
ATOM 689 C C . LEU A 1 85 ? 1.813 4.553 6.485 1.00 97.56 85 LEU A C 1
ATOM 691 O O . LEU A 1 85 ? 1.562 3.917 7.500 1.00 97.56 85 LEU A O 1
ATOM 695 N N . SER A 1 86 ? 2.954 5.226 6.322 1.00 97.00 86 SER A N 1
ATOM 696 C CA . SER A 1 86 ? 3.981 5.281 7.371 1.00 97.00 86 SER A CA 1
ATOM 697 C C . SER A 1 86 ? 3.442 5.965 8.629 1.00 97.00 86 SER A C 1
ATOM 699 O O . SER A 1 86 ? 3.548 5.404 9.716 1.00 97.00 86 SER A O 1
ATOM 701 N N . ASP A 1 87 ? 2.762 7.104 8.471 1.00 96.62 87 ASP A N 1
ATOM 702 C CA . ASP A 1 87 ? 2.136 7.818 9.592 1.00 96.62 87 ASP A CA 1
ATOM 703 C C . ASP A 1 87 ? 1.027 6.992 10.261 1.00 96.62 87 ASP A C 1
ATOM 705 O O . ASP A 1 87 ? 0.897 6.985 11.486 1.00 96.62 87 ASP A O 1
ATOM 709 N N . ILE A 1 88 ? 0.215 6.294 9.459 1.00 96.75 88 ILE A N 1
ATOM 710 C CA . ILE A 1 88 ? -0.848 5.411 9.955 1.00 96.75 88 ILE A CA 1
ATOM 711 C C . ILE A 1 88 ? -0.252 4.258 10.774 1.00 96.75 88 ILE A C 1
ATOM 713 O O . ILE A 1 88 ? -0.718 4.001 11.883 1.00 96.75 88 ILE A O 1
ATOM 717 N N . ILE A 1 89 ? 0.786 3.589 10.257 1.00 98.06 89 ILE A N 1
ATOM 718 C CA . ILE A 1 89 ? 1.470 2.483 10.942 1.00 98.06 89 ILE A CA 1
ATOM 719 C C . ILE A 1 89 ? 2.001 2.952 12.294 1.00 98.06 89 ILE A C 1
ATOM 721 O O . ILE A 1 89 ? 1.648 2.363 13.312 1.00 98.06 89 ILE A O 1
ATOM 725 N N . SER A 1 90 ? 2.753 4.056 12.330 1.00 97.88 90 SER A N 1
ATOM 726 C CA . SER A 1 90 ? 3.323 4.573 13.580 1.00 97.88 90 SER A CA 1
ATOM 727 C C . SER A 1 90 ? 2.258 4.918 14.624 1.00 97.88 90 SER A C 1
ATOM 729 O O . SER A 1 90 ? 2.457 4.688 15.818 1.00 97.88 90 SER A O 1
ATOM 731 N N . LYS A 1 91 ? 1.093 5.426 14.202 1.00 97.62 91 LYS A N 1
ATOM 732 C CA . LYS A 1 91 ? -0.032 5.673 15.117 1.00 97.62 91 LYS A CA 1
ATOM 733 C C . LYS A 1 91 ? -0.621 4.384 15.670 1.00 97.62 91 LYS A C 1
ATOM 735 O O . LYS A 1 91 ? -0.854 4.294 16.873 1.00 97.62 91 LYS A O 1
ATOM 740 N N . ILE A 1 92 ? -0.840 3.385 14.819 1.00 97.38 92 ILE A N 1
ATOM 741 C CA . ILE A 1 92 ? -1.365 2.088 15.253 1.00 97.38 92 ILE A CA 1
ATOM 742 C C . ILE A 1 92 ? -0.376 1.397 16.200 1.00 97.38 92 ILE A C 1
ATOM 744 O O . ILE A 1 92 ? -0.801 0.840 17.208 1.00 97.38 92 ILE A O 1
ATOM 748 N N . GLU A 1 93 ? 0.928 1.480 15.937 1.00 97.81 93 GLU A N 1
ATOM 749 C CA . GLU A 1 93 ? 1.975 0.972 16.830 1.00 97.81 93 GLU A CA 1
ATOM 750 C C . GLU A 1 93 ? 1.977 1.676 18.189 1.00 97.81 93 GLU A C 1
ATOM 752 O O . GLU A 1 93 ? 2.100 1.016 19.222 1.00 97.81 93 GLU A O 1
ATOM 757 N N . SER A 1 94 ? 1.813 3.003 18.214 1.00 97.19 94 SER A N 1
ATOM 758 C CA . SER A 1 94 ? 1.685 3.755 19.468 1.00 97.19 94 SER A CA 1
ATOM 759 C C . SER A 1 94 ? 0.501 3.243 20.286 1.00 97.19 94 SER A C 1
ATOM 761 O O . SER A 1 94 ? 0.673 2.853 21.441 1.00 97.19 94 SER A O 1
ATOM 763 N N . ILE A 1 95 ? -0.676 3.141 19.661 1.00 96.06 95 ILE A N 1
ATOM 764 C CA . ILE A 1 95 ? -1.896 2.658 20.316 1.00 96.06 95 ILE A CA 1
ATOM 765 C C . ILE A 1 95 ? -1.729 1.204 20.785 1.00 96.06 95 ILE A C 1
ATOM 767 O O . ILE A 1 95 ? -2.103 0.868 21.906 1.00 96.06 95 ILE A O 1
ATOM 771 N N . HIS A 1 96 ? -1.133 0.338 19.961 1.00 95.88 96 HIS A N 1
ATOM 772 C CA . HIS A 1 96 ? -0.821 -1.048 20.319 1.00 95.88 96 HIS A CA 1
ATOM 773 C C . HIS A 1 96 ? 0.033 -1.120 21.590 1.00 95.88 96 HIS A C 1
ATOM 775 O O . HIS A 1 96 ? -0.258 -1.888 22.508 1.00 95.88 96 HIS A O 1
ATOM 781 N N . ASN A 1 97 ? 1.084 -0.302 21.660 1.00 95.56 97 ASN A N 1
ATOM 782 C CA . ASN A 1 97 ? 2.000 -0.272 22.793 1.00 95.56 97 ASN A CA 1
ATOM 783 C C . ASN A 1 97 ? 1.366 0.319 24.055 1.00 95.56 97 ASN A C 1
ATOM 785 O O . ASN A 1 97 ? 1.707 -0.113 25.156 1.00 95.56 97 ASN A O 1
ATOM 789 N N . GLU A 1 98 ? 0.446 1.272 23.916 1.00 92.31 98 GLU A N 1
ATOM 790 C CA . GLU A 1 98 ? -0.373 1.760 25.027 1.00 92.31 98 GLU A CA 1
ATOM 791 C C . GLU A 1 98 ? -1.302 0.659 25.544 1.00 92.31 98 GLU A C 1
ATOM 793 O O . GLU A 1 98 ? -1.264 0.340 26.731 1.00 92.31 98 GLU A O 1
ATOM 798 N N . PHE A 1 99 ? -2.039 -0.013 24.654 1.00 90.62 99 PHE A N 1
ATOM 799 C CA . PHE A 1 99 ? -2.933 -1.112 25.026 1.00 90.62 99 PHE A CA 1
ATOM 800 C C . PHE A 1 99 ? -2.209 -2.272 25.705 1.00 90.62 99 PHE A C 1
ATOM 802 O O . PHE A 1 99 ? -2.724 -2.886 26.639 1.00 90.62 99 PHE A O 1
ATOM 809 N N . LYS A 1 100 ? -0.981 -2.564 25.271 1.00 91.31 100 LYS A N 1
ATOM 810 C CA . LYS A 1 100 ? -0.150 -3.614 25.862 1.00 91.31 100 LYS A CA 1
ATOM 811 C C . LYS A 1 100 ? 0.142 -3.361 27.346 1.00 91.31 100 LYS A C 1
ATOM 813 O O . LYS A 1 100 ? 0.206 -4.328 28.108 1.00 91.31 100 LYS A O 1
ATOM 818 N N . LYS A 1 101 ? 0.293 -2.091 27.744 1.00 89.12 101 LYS A N 1
ATOM 819 C CA . LYS A 1 101 ? 0.640 -1.660 29.110 1.00 89.12 101 LYS A CA 1
ATOM 820 C C . LYS A 1 101 ? -0.544 -1.631 30.079 1.00 89.12 101 LYS A C 1
ATOM 822 O O . LYS A 1 101 ? -0.306 -1.556 31.276 1.00 89.12 101 LYS A O 1
ATOM 827 N N . ILE A 1 102 ? -1.785 -1.691 29.592 1.00 84.00 102 ILE A N 1
ATOM 828 C CA . ILE A 1 102 ? -2.980 -1.712 30.450 1.00 84.00 102 ILE A CA 1
ATOM 829 C C . ILE A 1 102 ? -2.989 -3.007 31.267 1.00 84.00 102 ILE A C 1
ATOM 831 O O . ILE A 1 102 ? -2.844 -4.087 30.700 1.00 84.00 102 ILE A O 1
ATOM 835 N N . GLU A 1 103 ? -3.162 -2.937 32.581 1.00 78.12 103 GLU A N 1
ATOM 836 C CA . GLU A 1 103 ? -3.245 -4.126 33.438 1.00 78.12 103 GLU A CA 1
ATOM 837 C C . GLU A 1 103 ? -4.531 -4.929 33.171 1.00 78.12 103 GLU A C 1
ATOM 839 O O . GLU A 1 103 ? -5.567 -4.369 32.818 1.00 78.12 103 GLU A O 1
ATOM 844 N N . SER A 1 104 ? -4.475 -6.258 33.320 1.00 64.81 104 SER A N 1
ATOM 845 C CA . SER A 1 104 ? -5.602 -7.173 33.042 1.00 64.81 104 SER A CA 1
ATOM 846 C C . SER A 1 104 ? -6.828 -6.947 33.931 1.00 64.81 104 SER A C 1
ATOM 848 O O . SER A 1 104 ? -7.914 -7.428 33.637 1.00 64.81 104 SER A O 1
ATOM 850 N N . GLU A 1 105 ? -6.655 -6.224 35.032 1.00 68.38 105 GLU A N 1
ATOM 851 C CA . GLU A 1 105 ? -7.715 -5.863 35.974 1.00 68.38 105 GLU A CA 1
ATOM 852 C C . GLU A 1 105 ? -8.627 -4.760 35.407 1.00 68.38 105 GLU A C 1
ATOM 854 O O . GLU A 1 105 ? -9.796 -4.663 35.774 1.00 68.38 105 GLU A O 1
ATOM 859 N N . ASN A 1 106 ? -8.106 -3.974 34.456 1.00 71.88 106 ASN A N 1
ATOM 860 C CA . ASN A 1 106 ? -8.737 -2.758 33.935 1.00 71.88 106 ASN A CA 1
ATOM 861 C C . ASN A 1 106 ? -9.348 -2.937 32.535 1.00 71.88 106 ASN A C 1
ATOM 863 O O . ASN A 1 106 ? -9.972 -2.018 32.004 1.00 71.88 106 ASN A O 1
ATOM 867 N N . LEU A 1 107 ? -9.167 -4.108 31.916 1.00 78.38 107 LEU A N 1
ATOM 868 C CA . LEU A 1 107 ? -9.703 -4.442 30.600 1.00 78.38 107 LEU A CA 1
ATOM 869 C C . LEU A 1 107 ? -9.953 -5.946 30.503 1.00 78.38 107 LEU A C 1
ATOM 871 O O . LEU A 1 107 ? -9.088 -6.741 30.858 1.00 78.38 107 LEU A O 1
ATOM 875 N N . ASP A 1 108 ? -11.107 -6.327 29.957 1.00 87.94 108 ASP A N 1
ATOM 876 C CA . ASP A 1 108 ? -11.425 -7.722 29.652 1.00 87.94 108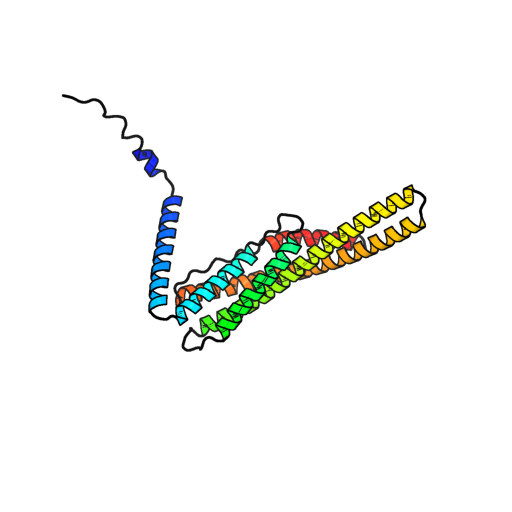 ASP A CA 1
ATOM 877 C C . ASP A 1 108 ? -10.283 -8.384 28.850 1.00 87.94 108 ASP A C 1
ATOM 879 O O . ASP A 1 108 ? -9.842 -7.866 27.818 1.00 87.94 108 ASP A O 1
ATOM 883 N N . ASN A 1 109 ? -9.778 -9.517 29.352 1.00 88.88 109 ASN A N 1
ATOM 884 C CA . ASN A 1 109 ? -8.603 -10.181 28.784 1.00 88.88 109 ASN A CA 1
ATOM 885 C C . ASN A 1 109 ? -8.822 -10.618 27.332 1.00 88.88 109 ASN A C 1
ATOM 887 O O . ASN A 1 109 ? -7.919 -10.453 26.513 1.00 88.88 109 ASN A O 1
ATOM 891 N N . GLU A 1 110 ? -10.013 -11.122 26.991 1.00 92.75 110 GLU A N 1
ATOM 892 C CA . GLU A 1 110 ? -10.318 -11.542 25.621 1.00 92.75 110 GLU A CA 1
ATOM 893 C C . GLU A 1 110 ? -10.297 -10.339 24.673 1.00 92.75 110 GLU A C 1
ATOM 895 O O . GLU A 1 110 ? -9.725 -10.407 23.579 1.00 92.75 110 GLU A O 1
ATOM 900 N N . LEU A 1 111 ? -10.877 -9.215 25.102 1.00 91.81 111 LEU A N 1
ATOM 901 C CA . LEU A 1 111 ? -10.851 -7.976 24.336 1.00 91.81 111 LEU A CA 1
ATOM 902 C C . LEU A 1 111 ? -9.417 -7.461 24.144 1.00 91.81 111 LEU A C 1
ATOM 904 O O . LEU A 1 111 ? -9.042 -7.099 23.027 1.00 91.81 111 LEU A O 1
ATOM 908 N N . LYS A 1 112 ? -8.600 -7.457 25.204 1.00 92.38 112 LYS A N 1
ATOM 909 C CA . LYS A 1 112 ? -7.200 -7.019 25.137 1.00 92.38 112 LYS A CA 1
ATOM 910 C C . LYS A 1 112 ? -6.386 -7.883 24.176 1.00 92.38 112 LYS A C 1
ATOM 912 O O . LYS A 1 112 ? -5.691 -7.353 23.310 1.00 92.38 112 LYS A O 1
ATOM 917 N N . GLU A 1 113 ? -6.462 -9.202 24.318 1.00 94.06 113 GLU A N 1
ATOM 918 C CA . GLU A 1 113 ? -5.732 -10.140 23.464 1.00 94.06 113 GLU A CA 1
ATOM 919 C C . GLU A 1 113 ? -6.165 -10.017 22.004 1.00 94.06 113 GLU A C 1
ATOM 921 O O . GLU A 1 113 ? -5.314 -9.906 21.118 1.00 94.06 113 GLU A O 1
ATOM 926 N N . THR A 1 114 ? -7.477 -9.937 21.759 1.00 95.44 114 THR A N 1
ATOM 927 C CA . THR A 1 114 ? -8.018 -9.744 20.411 1.00 95.44 114 THR A CA 1
ATOM 928 C C . THR A 1 114 ? -7.529 -8.424 19.819 1.00 95.44 114 THR A C 1
ATOM 930 O O . THR A 1 114 ? -7.035 -8.407 18.695 1.00 95.44 114 THR A O 1
ATOM 933 N N . PHE A 1 115 ? -7.578 -7.320 20.570 1.00 95.75 115 PHE A N 1
ATOM 934 C CA . PHE A 1 115 ? -7.074 -6.027 20.106 1.00 95.75 115 PHE A CA 1
ATOM 935 C C . PHE A 1 115 ? -5.592 -6.093 19.709 1.00 95.75 115 PHE A C 1
ATOM 937 O O . PHE A 1 115 ? -5.202 -5.612 18.640 1.00 95.75 115 PHE A O 1
ATOM 944 N N . LEU A 1 116 ? -4.749 -6.698 20.551 1.00 96.12 116 LEU A N 1
ATOM 945 C CA . LEU A 1 116 ? -3.311 -6.808 20.302 1.00 96.12 116 LEU A CA 1
ATOM 946 C C . LEU A 1 116 ? -2.987 -7.708 19.098 1.00 96.12 116 LEU A C 1
ATOM 948 O O . LEU A 1 116 ? -2.021 -7.433 18.384 1.00 96.12 116 LEU A O 1
ATOM 952 N N . ASP A 1 117 ? -3.777 -8.752 18.850 1.00 96.69 117 ASP A N 1
ATOM 953 C CA . ASP A 1 117 ? -3.648 -9.592 17.656 1.00 96.69 117 ASP A CA 1
ATOM 954 C C . ASP A 1 117 ? -4.084 -8.848 16.384 1.00 96.69 117 ASP A C 1
ATOM 956 O O . ASP A 1 117 ? -3.317 -8.748 15.420 1.00 96.69 117 ASP A O 1
ATOM 960 N N . VAL A 1 118 ? -5.276 -8.237 16.396 1.00 96.50 118 VAL A N 1
ATOM 961 C CA . VAL A 1 118 ? -5.800 -7.486 15.243 1.00 96.50 118 VAL A CA 1
ATOM 962 C C . VAL A 1 118 ? -4.879 -6.329 14.879 1.00 96.50 118 VAL A C 1
ATOM 964 O O . VAL A 1 118 ? -4.574 -6.136 13.706 1.00 96.50 118 VAL A O 1
ATOM 967 N N . SER A 1 119 ? -4.382 -5.576 15.859 1.00 97.00 119 SER A N 1
ATOM 968 C CA . SER A 1 119 ? -3.460 -4.464 15.597 1.00 97.00 119 SER A CA 1
ATOM 969 C C . SER A 1 119 ? -2.166 -4.916 14.916 1.00 97.00 119 SER A C 1
ATOM 971 O O . SER A 1 119 ? -1.745 -4.269 13.959 1.00 97.00 119 SER A O 1
ATOM 973 N N . LYS A 1 120 ? -1.580 -6.060 15.299 1.00 97.06 120 LYS A N 1
ATOM 974 C CA . LYS A 1 120 ? -0.422 -6.634 14.585 1.00 97.06 120 LYS A CA 1
ATOM 975 C C . LYS A 1 120 ? -0.757 -7.014 13.145 1.00 97.06 120 LYS A C 1
ATOM 977 O O . LYS A 1 120 ? 0.032 -6.735 12.242 1.00 97.06 120 LYS A O 1
ATOM 982 N N . LYS A 1 121 ? -1.922 -7.630 12.916 1.00 96.06 121 LYS A N 1
ATOM 983 C CA . LYS A 1 121 ? -2.393 -7.987 11.566 1.00 96.06 121 LYS A CA 1
ATOM 984 C C . LYS A 1 121 ? -2.590 -6.746 10.696 1.00 96.06 121 LYS A C 1
ATOM 986 O O . LYS A 1 121 ? -2.145 -6.732 9.551 1.00 96.06 121 LYS A O 1
ATOM 991 N N . VAL A 1 122 ? -3.185 -5.689 11.251 1.00 95.75 122 VAL A N 1
ATOM 992 C CA . VAL A 1 122 ? -3.367 -4.400 10.569 1.00 95.75 122 VAL A CA 1
ATOM 993 C C . VAL A 1 122 ? -2.020 -3.761 10.231 1.00 95.75 122 VAL A C 1
ATOM 995 O O . VAL A 1 122 ? -1.842 -3.337 9.092 1.00 95.75 122 VAL A O 1
ATOM 998 N N . ILE A 1 123 ? -1.070 -3.718 11.175 1.00 97.00 123 ILE A N 1
ATOM 999 C CA . ILE A 1 123 ? 0.283 -3.185 10.936 1.00 97.00 123 ILE A CA 1
ATOM 1000 C C . ILE A 1 123 ? 0.949 -3.951 9.791 1.00 97.00 123 ILE A C 1
ATOM 1002 O O . ILE A 1 123 ? 1.346 -3.342 8.801 1.00 97.00 123 ILE A O 1
ATOM 1006 N N . SER A 1 124 ? 0.980 -5.285 9.865 1.00 97.31 124 SER A N 1
ATOM 1007 C CA . SER A 1 124 ? 1.602 -6.120 8.832 1.00 97.31 124 SER A CA 1
ATOM 1008 C C . SER A 1 124 ? 0.959 -5.930 7.452 1.00 97.31 124 SER A C 1
ATOM 1010 O O . SER A 1 124 ? 1.654 -5.862 6.434 1.00 97.31 124 SER A O 1
ATOM 1012 N N . PHE A 1 125 ? -0.371 -5.809 7.399 1.00 97.00 125 PHE A N 1
ATOM 1013 C CA . PHE A 1 125 ? -1.089 -5.518 6.161 1.00 97.00 125 PHE A CA 1
ATOM 1014 C C . PHE A 1 125 ? -0.726 -4.131 5.611 1.00 97.00 125 PHE A C 1
ATOM 1016 O O . PHE A 1 125 ? -0.436 -3.991 4.422 1.00 97.00 125 PHE A O 1
ATOM 1023 N N . ALA A 1 126 ? -0.697 -3.106 6.466 1.00 96.81 126 ALA A N 1
ATOM 1024 C CA . ALA A 1 126 ? -0.356 -1.740 6.085 1.00 96.81 126 ALA A CA 1
ATOM 1025 C C . ALA A 1 126 ? 1.097 -1.613 5.593 1.00 96.81 126 ALA A C 1
ATOM 1027 O O . ALA A 1 126 ? 1.352 -0.903 4.622 1.00 96.81 126 ALA A O 1
ATOM 1028 N N . GLU A 1 127 ? 2.042 -2.330 6.206 1.00 98.25 127 GLU A N 1
ATOM 1029 C CA . GLU A 1 127 ? 3.442 -2.382 5.771 1.00 98.25 127 GLU A CA 1
ATOM 1030 C C . GLU A 1 127 ? 3.582 -2.983 4.373 1.00 98.25 127 GLU A C 1
ATOM 1032 O O . GLU A 1 127 ? 4.212 -2.388 3.499 1.00 98.25 127 GLU A O 1
ATOM 1037 N N . LYS A 1 128 ? 2.933 -4.123 4.119 1.00 98.06 128 LYS A N 1
ATOM 1038 C CA . LYS A 1 128 ? 2.926 -4.732 2.782 1.00 98.06 128 LYS A CA 1
ATOM 1039 C C . LYS A 1 128 ? 2.257 -3.838 1.744 1.00 98.06 128 LYS A C 1
ATOM 1041 O O . LYS A 1 128 ? 2.716 -3.770 0.603 1.00 98.06 128 LYS A O 1
ATOM 1046 N N . LEU A 1 129 ? 1.184 -3.147 2.128 1.00 97.50 129 LEU A N 1
ATOM 1047 C CA . LEU A 1 129 ? 0.503 -2.181 1.271 1.00 97.50 129 LEU A CA 1
ATOM 1048 C C . LEU A 1 129 ? 1.419 -1.001 0.928 1.00 97.50 129 LEU A C 1
ATOM 1050 O O . LEU A 1 129 ? 1.508 -0.612 -0.235 1.00 97.50 129 LEU A O 1
ATOM 1054 N N . LYS A 1 130 ? 2.165 -0.494 1.911 1.00 98.12 130 LYS A N 1
ATOM 1055 C CA . LYS A 1 130 ? 3.176 0.549 1.720 1.00 98.12 130 LYS A CA 1
ATOM 1056 C C . LYS A 1 130 ? 4.274 0.089 0.763 1.00 98.12 130 LYS A C 1
ATOM 1058 O O . LYS A 1 130 ? 4.595 0.801 -0.184 1.00 98.12 130 LYS A O 1
ATOM 1063 N N . ASP A 1 131 ? 4.818 -1.107 0.964 1.00 98.31 131 ASP A N 1
ATOM 1064 C CA . ASP A 1 131 ? 5.880 -1.652 0.114 1.00 98.31 131 ASP A CA 1
ATOM 1065 C C . ASP A 1 131 ? 5.417 -1.865 -1.329 1.00 98.31 131 ASP A C 1
ATOM 1067 O O . ASP A 1 131 ? 6.177 -1.624 -2.273 1.00 98.31 131 ASP A O 1
ATOM 1071 N N . ARG A 1 132 ? 4.157 -2.275 -1.514 1.00 97.62 132 ARG A N 1
ATOM 1072 C CA . ARG A 1 132 ? 3.526 -2.364 -2.833 1.00 97.62 132 ARG A CA 1
ATOM 1073 C C . ARG A 1 132 ? 3.470 -0.988 -3.490 1.00 97.62 132 ARG A C 1
ATOM 1075 O O . ARG A 1 132 ? 3.859 -0.849 -4.648 1.00 97.62 132 ARG A O 1
ATOM 1082 N N . ASP A 1 133 ? 3.006 0.018 -2.758 1.00 97.19 133 ASP A N 1
ATOM 1083 C CA . ASP A 1 133 ? 2.858 1.382 -3.263 1.00 97.19 133 ASP A CA 1
ATOM 1084 C C . ASP A 1 133 ? 4.221 2.005 -3.619 1.00 97.19 133 ASP A C 1
ATOM 1086 O O . ASP A 1 133 ? 4.365 2.637 -4.670 1.00 97.19 133 ASP A O 1
ATOM 1090 N N . LEU A 1 134 ? 5.259 1.735 -2.820 1.00 97.44 134 LEU A N 1
ATOM 1091 C CA . LEU A 1 134 ? 6.644 2.095 -3.134 1.00 97.44 134 LEU A CA 1
ATOM 1092 C C . LEU A 1 134 ? 7.139 1.434 -4.419 1.00 97.44 134 LEU A C 1
ATOM 1094 O O . LEU A 1 134 ? 7.744 2.109 -5.253 1.00 97.44 134 LEU A O 1
ATOM 1098 N N . ALA A 1 135 ? 6.897 0.133 -4.587 1.00 97.12 135 ALA A N 1
ATOM 1099 C CA . ALA A 1 135 ? 7.313 -0.599 -5.779 1.00 97.12 135 ALA A CA 1
ATOM 1100 C C . ALA A 1 135 ? 6.622 -0.047 -7.039 1.00 97.12 135 ALA A C 1
ATOM 1102 O O . ALA A 1 135 ? 7.286 0.247 -8.030 1.00 97.12 135 ALA A O 1
ATOM 1103 N N . ILE A 1 136 ? 5.309 0.208 -6.988 1.00 95.56 136 ILE A N 1
ATOM 1104 C CA . ILE A 1 136 ? 4.573 0.822 -8.108 1.00 95.56 136 ILE A CA 1
ATOM 1105 C C . ILE A 1 136 ? 5.157 2.197 -8.451 1.00 95.56 136 ILE A C 1
ATOM 1107 O O . ILE A 1 136 ? 5.461 2.460 -9.613 1.00 95.56 136 ILE A O 1
ATOM 1111 N N . SER A 1 137 ? 5.374 3.049 -7.447 1.00 95.56 137 SER A N 1
ATOM 1112 C CA . SER A 1 137 ? 5.944 4.388 -7.638 1.00 95.56 137 SER A CA 1
ATOM 1113 C C . SER A 1 137 ? 7.342 4.353 -8.278 1.00 95.56 137 SER A C 1
ATOM 1115 O O . SER A 1 137 ? 7.639 5.106 -9.215 1.00 95.56 137 SER A O 1
ATOM 1117 N N . LYS A 1 138 ? 8.205 3.431 -7.829 1.00 96.50 138 LYS A N 1
ATOM 1118 C CA . LYS A 1 138 ? 9.529 3.206 -8.430 1.00 96.50 138 LYS A CA 1
ATOM 1119 C C . LYS A 1 138 ? 9.421 2.705 -9.867 1.00 96.50 138 LYS A C 1
ATOM 1121 O O . LYS A 1 138 ? 10.142 3.207 -10.728 1.00 96.50 138 LYS A O 1
ATOM 1126 N N . GLY A 1 139 ? 8.501 1.779 -10.136 1.00 94.69 139 GLY A N 1
ATOM 1127 C CA . GLY A 1 139 ? 8.213 1.274 -11.477 1.00 94.69 139 GLY A CA 1
ATOM 1128 C C . GLY A 1 139 ? 7.793 2.382 -12.444 1.00 94.69 139 GLY A C 1
ATOM 1129 O O . GLY A 1 139 ? 8.374 2.524 -13.521 1.00 94.69 139 GLY A O 1
ATOM 1130 N N . GLU A 1 140 ? 6.843 3.224 -12.030 1.00 93.75 140 GLU A N 1
ATOM 1131 C CA . GLU A 1 140 ? 6.364 4.375 -12.806 1.00 93.75 140 GLU A CA 1
ATOM 1132 C C . GLU A 1 140 ? 7.487 5.386 -13.085 1.00 93.75 140 GLU A C 1
ATOM 1134 O O . GLU A 1 140 ? 7.634 5.866 -14.211 1.00 93.75 140 GLU A O 1
ATOM 1139 N N . THR A 1 141 ? 8.319 5.681 -12.084 1.00 95.12 141 THR A N 1
ATOM 1140 C CA . THR A 1 141 ? 9.467 6.590 -12.232 1.00 95.12 141 THR A CA 1
ATOM 1141 C C . THR A 1 141 ? 10.511 6.023 -13.195 1.00 95.12 141 THR A C 1
ATOM 1143 O O . THR A 1 141 ? 10.991 6.727 -14.084 1.00 95.12 141 THR A O 1
ATOM 1146 N N . ALA A 1 142 ? 10.834 4.735 -13.075 1.00 95.81 142 ALA A N 1
ATOM 1147 C CA . ALA A 1 142 ? 11.798 4.070 -13.942 1.00 95.81 142 ALA A CA 1
ATOM 1148 C C . ALA A 1 142 ? 11.333 4.036 -15.408 1.00 95.81 142 ALA A C 1
ATOM 1150 O O . ALA A 1 142 ? 12.141 4.235 -16.315 1.00 95.81 142 ALA A O 1
ATOM 1151 N N . TYR A 1 143 ? 10.030 3.863 -15.654 1.00 93.88 143 TYR A N 1
ATOM 1152 C CA . TYR A 1 143 ? 9.462 3.930 -17.004 1.00 93.88 143 TYR A CA 1
ATOM 1153 C C . TYR A 1 143 ? 9.537 5.337 -17.606 1.00 93.88 143 TYR A C 1
ATOM 1155 O O . TYR A 1 143 ? 9.925 5.465 -18.766 1.00 93.88 143 TYR A O 1
ATOM 1163 N N . LYS A 1 144 ? 9.267 6.393 -16.827 1.00 95.19 144 LYS A N 1
ATOM 1164 C CA . LYS A 1 144 ? 9.461 7.785 -17.282 1.00 95.19 144 LYS A CA 1
ATOM 1165 C C . LYS A 1 144 ? 10.923 8.083 -17.627 1.00 95.19 144 LYS A C 1
ATOM 1167 O O . LYS A 1 144 ? 11.208 8.744 -18.627 1.00 95.19 144 LYS A O 1
ATOM 1172 N N . ASN A 1 145 ? 11.859 7.565 -16.831 1.00 95.31 145 ASN A N 1
ATOM 1173 C CA . ASN A 1 145 ? 13.290 7.699 -17.106 1.00 95.31 145 ASN A CA 1
ATOM 1174 C C . ASN A 1 145 ? 13.676 6.951 -18.387 1.00 95.31 145 ASN A C 1
ATOM 1176 O O . ASN A 1 145 ? 14.388 7.500 -19.225 1.00 95.31 145 ASN A O 1
ATOM 1180 N N . ALA A 1 146 ? 13.158 5.732 -18.574 1.00 95.31 146 ALA A N 1
ATOM 1181 C CA . ALA A 1 146 ? 13.372 4.963 -19.793 1.00 95.31 146 ALA A CA 1
ATOM 1182 C C . ALA A 1 146 ? 12.860 5.717 -21.027 1.00 95.31 146 ALA A C 1
ATOM 1184 O O . ALA A 1 146 ? 13.601 5.861 -21.995 1.00 95.31 146 ALA A O 1
ATOM 1185 N N . GLU A 1 147 ? 11.639 6.253 -20.978 1.00 96.75 147 GLU A N 1
ATOM 1186 C CA . GLU A 1 147 ? 11.056 7.069 -22.048 1.00 96.75 147 GLU A CA 1
ATOM 1187 C C . GLU A 1 147 ? 11.921 8.293 -22.372 1.00 96.75 147 GLU A C 1
ATOM 1189 O O . GLU A 1 147 ? 12.292 8.503 -23.528 1.00 96.75 147 GLU A O 1
ATOM 1194 N N . THR A 1 148 ? 12.324 9.050 -21.349 1.00 97.81 148 THR A N 1
ATOM 1195 C CA . THR A 1 148 ? 13.193 10.227 -21.502 1.00 97.81 148 THR A CA 1
ATOM 1196 C C . THR A 1 148 ? 14.515 9.861 -22.182 1.00 97.81 148 THR A C 1
ATOM 1198 O O . THR A 1 148 ? 14.943 10.532 -23.125 1.00 97.81 148 THR A O 1
ATOM 1201 N N . SER A 1 149 ? 15.146 8.760 -21.764 1.00 97.56 149 SER A N 1
ATOM 1202 C CA . SER A 1 149 ? 16.372 8.254 -22.386 1.00 97.56 149 SER A CA 1
ATOM 1203 C C . SER A 1 149 ? 16.155 7.814 -23.837 1.00 97.56 149 SER A C 1
ATOM 1205 O O . SER A 1 149 ? 17.019 8.066 -24.673 1.00 97.56 149 SER A O 1
ATOM 1207 N N . MET A 1 150 ? 15.012 7.208 -24.173 1.00 95.69 150 MET A N 1
ATOM 1208 C CA . MET A 1 150 ? 14.700 6.806 -25.552 1.00 95.69 150 MET A CA 1
ATOM 1209 C C . MET A 1 150 ? 14.476 8.015 -26.467 1.00 95.69 150 MET A C 1
ATOM 1211 O O . MET A 1 150 ? 14.971 8.030 -27.595 1.00 95.69 150 MET A O 1
ATOM 1215 N N . ILE A 1 151 ? 13.788 9.053 -25.983 1.00 97.38 151 ILE A N 1
ATOM 1216 C CA . ILE A 1 151 ? 13.609 10.314 -26.718 1.00 97.38 151 ILE A CA 1
ATOM 1217 C C . ILE A 1 151 ? 14.971 10.974 -26.967 1.00 97.38 151 ILE A C 1
ATOM 1219 O O . ILE A 1 151 ? 15.267 11.368 -28.097 1.00 97.38 151 ILE A O 1
ATOM 1223 N N . ALA A 1 152 ? 15.826 11.034 -25.941 1.00 96.69 152 ALA A N 1
ATOM 1224 C CA . ALA A 1 152 ? 17.177 11.577 -26.059 1.00 96.69 152 ALA A CA 1
ATOM 1225 C C . ALA A 1 152 ? 18.057 10.765 -27.026 1.00 96.69 152 ALA A C 1
ATOM 1227 O O . ALA A 1 152 ? 18.801 11.352 -27.809 1.00 96.69 152 ALA A O 1
ATOM 1228 N N . ALA A 1 153 ? 17.943 9.431 -27.019 1.00 96.81 153 ALA A N 1
ATOM 1229 C CA . ALA A 1 153 ? 18.643 8.568 -27.968 1.00 96.81 153 ALA A CA 1
ATOM 1230 C C . ALA A 1 153 ? 18.216 8.859 -29.414 1.00 96.81 153 ALA A C 1
ATOM 1232 O O . ALA A 1 153 ? 19.061 9.005 -30.292 1.00 96.81 153 ALA A O 1
ATOM 1233 N N . ASN A 1 154 ? 16.911 9.005 -29.658 1.00 96.69 154 ASN A N 1
ATOM 1234 C CA . ASN A 1 154 ? 16.383 9.328 -30.982 1.00 96.69 154 ASN A CA 1
ATOM 1235 C C . ASN A 1 154 ? 16.828 10.720 -31.465 1.00 96.69 154 ASN A C 1
ATOM 1237 O O . ASN A 1 154 ? 17.147 10.889 -32.638 1.00 96.69 154 ASN A O 1
ATOM 1241 N N . ALA A 1 155 ? 16.874 11.714 -30.573 1.00 97.56 155 ALA A N 1
ATOM 1242 C CA . ALA A 1 155 ? 17.398 13.040 -30.901 1.00 97.56 155 ALA A CA 1
ATOM 1243 C C . ALA A 1 155 ? 18.887 12.979 -31.283 1.00 97.56 155 ALA A C 1
ATOM 1245 O O . ALA A 1 155 ? 19.268 13.480 -32.335 1.00 97.56 155 ALA A O 1
ATOM 1246 N N . ALA A 1 156 ? 19.708 12.278 -30.494 1.00 97.25 156 ALA A N 1
ATOM 1247 C CA . ALA A 1 156 ? 21.125 12.093 -30.800 1.00 97.25 156 ALA A CA 1
ATOM 1248 C C . ALA A 1 156 ? 21.354 11.372 -32.144 1.00 97.25 156 ALA A C 1
ATOM 1250 O O . ALA A 1 156 ? 22.227 11.785 -32.906 1.00 97.25 156 ALA A O 1
ATOM 1251 N N . LEU A 1 157 ? 20.538 10.361 -32.481 1.00 95.88 157 LEU A N 1
ATOM 1252 C CA . LEU A 1 157 ? 20.594 9.700 -33.794 1.00 95.88 157 LEU A CA 1
ATOM 1253 C C . LEU A 1 157 ? 20.294 10.662 -34.944 1.00 95.88 157 LEU A C 1
ATOM 1255 O O . LEU A 1 157 ? 20.994 10.633 -35.954 1.00 95.88 157 LEU A O 1
ATOM 1259 N N . LYS A 1 158 ? 19.275 11.517 -34.800 1.00 96.75 158 LYS A N 1
ATOM 1260 C CA . LYS A 1 158 ? 18.917 12.512 -35.825 1.00 96.75 158 LYS A CA 1
ATOM 1261 C C . LYS A 1 158 ? 20.031 13.531 -36.065 1.00 96.75 158 LYS A C 1
ATOM 1263 O O . LYS A 1 158 ? 20.190 13.979 -37.195 1.00 96.75 158 LYS A O 1
ATOM 1268 N N . ASP A 1 159 ? 20.817 13.833 -35.036 1.00 97.00 159 ASP A N 1
ATOM 1269 C CA . ASP A 1 159 ? 21.965 14.743 -35.110 1.00 97.00 159 ASP A CA 1
ATOM 1270 C C . ASP A 1 159 ? 23.257 14.057 -35.603 1.00 97.00 159 ASP A C 1
ATOM 1272 O O . ASP A 1 159 ? 24.321 14.672 -35.604 1.00 97.00 159 ASP A O 1
ATOM 1276 N N . GLY A 1 160 ? 23.210 12.766 -35.959 1.00 96.94 160 GLY A N 1
ATOM 1277 C CA . GLY A 1 160 ? 24.390 11.991 -36.359 1.00 96.94 160 GLY A CA 1
ATOM 1278 C C . GLY A 1 160 ? 25.332 11.617 -35.206 1.00 96.94 160 GLY A C 1
ATOM 1279 O O . GLY A 1 160 ? 26.418 11.090 -35.442 1.00 96.94 160 GLY A O 1
ATOM 1280 N N . ARG A 1 161 ? 24.933 11.846 -33.948 1.00 97.62 161 ARG A N 1
ATOM 1281 C CA . ARG A 1 161 ? 25.717 11.525 -32.744 1.00 97.62 161 ARG A CA 1
ATOM 1282 C C . ARG A 1 161 ? 25.445 10.092 -32.290 1.00 97.62 161 ARG A C 1
ATOM 1284 O O . ARG A 1 161 ? 24.742 9.849 -31.308 1.00 97.62 161 ARG A O 1
ATOM 1291 N N . GLN A 1 162 ? 25.991 9.129 -33.029 1.00 95.50 162 GLN A N 1
ATOM 1292 C CA . GLN A 1 162 ? 25.725 7.706 -32.801 1.00 95.50 162 GLN A CA 1
ATOM 1293 C C . GLN A 1 162 ? 26.161 7.221 -31.404 1.00 95.50 162 GLN A C 1
ATOM 1295 O O . GLN A 1 162 ? 25.398 6.521 -30.741 1.00 95.50 162 GLN A O 1
ATOM 1300 N N . GLU A 1 163 ? 27.338 7.623 -30.919 1.00 96.69 163 GLU A N 1
ATOM 1301 C CA . GLU A 1 163 ? 27.837 7.200 -29.598 1.00 96.69 163 GLU A CA 1
ATOM 1302 C C . GLU A 1 163 ? 26.932 7.681 -28.448 1.00 96.69 163 GLU A C 1
ATOM 1304 O O . GLU A 1 163 ? 26.595 6.913 -27.541 1.00 96.69 163 GLU A O 1
ATOM 1309 N N . ASP A 1 164 ? 26.464 8.933 -28.519 1.00 96.31 164 ASP A N 1
ATOM 1310 C CA . ASP A 1 164 ? 25.513 9.503 -27.557 1.00 96.31 164 ASP A CA 1
ATOM 1311 C C . ASP A 1 164 ? 24.182 8.743 -27.577 1.00 96.31 164 ASP A C 1
ATOM 1313 O O . ASP A 1 164 ? 23.606 8.443 -26.524 1.00 96.31 164 ASP A O 1
ATOM 1317 N N . ALA A 1 165 ? 23.695 8.402 -28.772 1.00 96.56 165 ALA A N 1
ATOM 1318 C CA . ALA A 1 165 ? 22.475 7.630 -28.930 1.00 96.56 165 ALA A CA 1
ATOM 1319 C C . ALA A 1 165 ? 22.583 6.233 -28.313 1.00 96.56 165 ALA A C 1
ATOM 1321 O O . ALA A 1 165 ? 21.685 5.809 -27.583 1.00 96.56 165 ALA A O 1
ATOM 1322 N N . GLU A 1 166 ? 23.686 5.525 -28.559 1.00 96.88 166 GLU A N 1
ATOM 1323 C CA . GLU A 1 166 ? 23.933 4.201 -27.988 1.00 96.88 166 GLU A CA 1
ATOM 1324 C C . GLU A 1 166 ? 24.024 4.248 -26.462 1.00 96.88 166 GLU A C 1
ATOM 1326 O O . GLU A 1 166 ? 23.459 3.390 -25.772 1.00 96.88 166 GLU A O 1
ATOM 1331 N N . LYS A 1 167 ? 24.683 5.276 -25.915 1.00 97.81 167 LYS A N 1
ATOM 1332 C CA . LYS A 1 167 ? 24.733 5.511 -24.471 1.00 97.81 167 LYS A CA 1
ATOM 1333 C C . LYS A 1 167 ? 23.329 5.702 -23.894 1.00 97.81 167 LYS A C 1
ATOM 1335 O O . LYS A 1 167 ? 22.956 5.004 -22.950 1.00 97.81 167 LYS A O 1
ATOM 1340 N N . LYS A 1 168 ? 22.521 6.587 -24.486 1.00 97.56 168 LYS A N 1
ATOM 1341 C CA . LYS A 1 168 ? 21.146 6.856 -24.033 1.00 97.56 168 LYS A CA 1
ATOM 1342 C C . LYS A 1 168 ? 20.235 5.635 -24.172 1.00 97.56 168 LYS A C 1
ATOM 1344 O O . LYS A 1 168 ? 19.435 5.358 -23.279 1.00 97.56 168 LYS A O 1
ATOM 1349 N N . LEU A 1 169 ? 20.410 4.839 -25.225 1.00 95.00 169 LEU A N 1
ATOM 1350 C CA . LEU A 1 169 ? 19.696 3.577 -25.410 1.00 95.00 169 LEU A CA 1
ATOM 1351 C C . LEU A 1 169 ? 20.012 2.573 -24.289 1.00 95.00 169 LEU A C 1
ATOM 1353 O O . LEU A 1 169 ? 19.098 1.935 -23.763 1.00 95.00 169 LEU A O 1
ATOM 1357 N N . LYS A 1 170 ? 21.287 2.440 -23.894 1.00 96.94 170 LYS A N 1
ATOM 1358 C CA . LYS A 1 170 ? 21.701 1.580 -22.770 1.00 96.94 170 LYS A CA 1
ATOM 1359 C C . LYS A 1 170 ? 21.103 2.058 -21.443 1.00 96.94 170 LYS A C 1
ATOM 1361 O O . LYS A 1 170 ? 20.540 1.241 -20.716 1.00 96.94 170 LYS A O 1
ATOM 1366 N N . GLU A 1 171 ? 21.158 3.362 -21.163 1.00 96.25 171 GLU A N 1
ATOM 1367 C CA . GLU A 1 171 ? 20.548 3.974 -19.967 1.00 96.25 171 GLU A CA 1
ATOM 1368 C C . GLU A 1 171 ? 19.035 3.698 -19.894 1.00 96.25 171 GLU A C 1
ATOM 1370 O O . GLU A 1 171 ? 18.513 3.294 -18.849 1.00 96.25 171 GLU A O 1
ATOM 1375 N N . GLY A 1 172 ? 18.324 3.848 -21.016 1.00 96.75 172 GLY A N 1
ATOM 1376 C CA . GLY A 1 172 ? 16.887 3.595 -21.049 1.00 96.75 172 GLY A CA 1
ATOM 1377 C C . GLY A 1 172 ? 16.533 2.109 -20.929 1.00 96.75 172 GLY A C 1
ATOM 1378 O O . GLY A 1 172 ? 15.575 1.778 -20.236 1.00 96.75 172 GLY A O 1
ATOM 1379 N N . LYS A 1 173 ? 17.328 1.195 -21.508 1.00 95.31 173 LYS A N 1
ATOM 1380 C CA . LYS A 1 173 ? 17.158 -0.259 -21.300 1.00 95.31 173 LYS A CA 1
ATOM 1381 C C . LYS A 1 173 ? 17.367 -0.654 -19.836 1.00 95.31 173 LYS A C 1
ATOM 1383 O O . LYS A 1 173 ? 16.585 -1.437 -19.302 1.00 95.31 173 LYS A O 1
ATOM 1388 N N . ALA A 1 174 ? 18.386 -0.099 -19.179 1.00 96.12 174 ALA A N 1
ATOM 1389 C CA . ALA A 1 174 ? 18.623 -0.334 -17.756 1.00 96.12 174 ALA A CA 1
ATOM 1390 C C . ALA A 1 174 ? 17.440 0.156 -16.902 1.00 96.12 174 ALA A C 1
ATOM 1392 O O . ALA A 1 174 ? 16.942 -0.587 -16.057 1.00 96.12 174 ALA A O 1
ATOM 1393 N N . SER A 1 175 ? 16.931 1.361 -17.180 1.00 96.62 175 SER A N 1
ATOM 1394 C CA . SER A 1 175 ? 15.761 1.922 -16.488 1.00 96.62 175 SER A CA 1
ATOM 1395 C C . SER A 1 175 ? 14.495 1.090 -16.719 1.00 96.62 175 SER A C 1
ATOM 1397 O O . SER A 1 175 ? 13.747 0.825 -15.780 1.00 96.62 175 SER A O 1
ATOM 1399 N N . LEU A 1 176 ? 14.283 0.598 -17.944 1.00 93.75 176 LEU A N 1
ATOM 1400 C CA . LEU A 1 176 ? 13.164 -0.288 -18.267 1.00 93.75 176 LEU A CA 1
ATOM 1401 C C . LEU A 1 176 ? 13.221 -1.589 -17.453 1.00 93.75 176 LEU A C 1
ATOM 1403 O O . LEU A 1 176 ? 12.207 -2.006 -16.897 1.00 93.75 176 LEU A O 1
ATOM 1407 N N . ASN A 1 177 ? 14.402 -2.201 -17.334 1.00 93.00 177 ASN A N 1
ATOM 1408 C CA . ASN A 1 177 ? 14.590 -3.419 -16.544 1.00 93.00 177 ASN A CA 1
ATOM 1409 C C . ASN A 1 177 ? 14.304 -3.196 -15.053 1.00 93.00 177 ASN A C 1
ATOM 1411 O O . ASN A 1 177 ? 13.646 -4.029 -14.432 1.00 93.00 177 ASN A O 1
ATOM 1415 N N . ILE A 1 178 ? 14.739 -2.062 -14.493 1.00 95.44 178 ILE A N 1
ATOM 1416 C CA . ILE A 1 178 ? 14.392 -1.676 -13.116 1.00 95.44 178 ILE A CA 1
ATOM 1417 C C . ILE A 1 178 ? 12.871 -1.583 -12.972 1.00 95.44 178 ILE A C 1
ATOM 1419 O O . ILE A 1 178 ? 12.303 -2.210 -12.079 1.00 95.44 178 ILE A O 1
ATOM 1423 N N . GLY A 1 179 ? 12.201 -0.865 -13.879 1.00 94.69 179 GLY A N 1
ATOM 1424 C CA . GLY A 1 179 ? 10.749 -0.707 -13.817 1.00 94.69 179 GLY A CA 1
ATOM 1425 C C . GLY A 1 179 ? 9.999 -2.038 -13.895 1.00 94.69 179 GLY A C 1
ATOM 1426 O O . GLY A 1 179 ? 9.070 -2.272 -13.126 1.00 94.69 179 GLY A O 1
ATOM 1427 N N . ASN A 1 180 ? 10.450 -2.947 -14.760 1.00 93.69 180 ASN A N 1
ATOM 1428 C CA . ASN A 1 180 ? 9.881 -4.288 -14.899 1.00 93.69 180 ASN A CA 1
ATOM 1429 C C . ASN A 1 180 ? 9.952 -5.089 -13.592 1.00 93.69 180 ASN A C 1
ATOM 1431 O O . ASN A 1 180 ? 8.952 -5.677 -13.179 1.00 93.69 180 ASN A O 1
ATOM 1435 N N . ASN A 1 181 ? 11.111 -5.084 -12.931 1.00 95.25 181 ASN A N 1
ATOM 1436 C CA . ASN A 1 181 ? 11.311 -5.802 -11.673 1.00 95.25 181 ASN A CA 1
ATOM 1437 C C . ASN A 1 181 ? 10.432 -5.239 -10.549 1.00 95.25 181 ASN A C 1
ATOM 1439 O O . ASN A 1 181 ? 9.832 -6.003 -9.793 1.00 95.25 181 ASN A O 1
ATOM 1443 N N . GLU A 1 182 ? 10.300 -3.915 -10.464 1.00 97.31 182 GLU A N 1
ATOM 1444 C CA . GLU A 1 182 ? 9.451 -3.272 -9.457 1.00 97.31 182 GLU A CA 1
ATOM 1445 C C . GLU A 1 182 ? 7.959 -3.580 -9.677 1.00 97.31 182 GLU A C 1
ATOM 1447 O O . GLU A 1 182 ? 7.238 -3.845 -8.715 1.00 97.31 182 GLU A O 1
ATOM 1452 N N . PHE A 1 183 ? 7.484 -3.656 -10.927 1.00 95.56 183 PHE A N 1
ATOM 1453 C CA . PHE A 1 183 ? 6.104 -4.080 -11.203 1.00 95.56 183 PHE A CA 1
ATOM 1454 C C . PHE A 1 183 ? 5.846 -5.561 -10.896 1.00 95.56 183 PHE A C 1
ATOM 1456 O O . PHE A 1 183 ? 4.746 -5.897 -10.453 1.00 95.56 183 PHE A O 1
ATOM 1463 N N . ILE A 1 184 ? 6.834 -6.444 -11.086 1.00 95.19 184 ILE A N 1
ATOM 1464 C CA . ILE A 1 184 ? 6.740 -7.850 -10.657 1.00 95.19 184 ILE A CA 1
ATOM 1465 C C . ILE A 1 184 ? 6.612 -7.922 -9.132 1.00 95.19 184 ILE A C 1
ATOM 1467 O O . ILE A 1 184 ? 5.669 -8.529 -8.625 1.00 95.19 184 ILE A O 1
ATOM 1471 N N . LYS A 1 185 ? 7.489 -7.220 -8.406 1.00 97.00 185 LYS A N 1
ATOM 1472 C CA . LYS A 1 185 ? 7.436 -7.130 -6.943 1.00 97.00 185 LYS A CA 1
ATOM 1473 C C . LYS A 1 185 ? 6.092 -6.581 -6.454 1.00 97.00 185 LYS A C 1
ATOM 1475 O O . LYS A 1 185 ? 5.489 -7.133 -5.536 1.00 97.00 185 LYS A O 1
ATOM 1480 N N . ALA A 1 186 ? 5.587 -5.521 -7.085 1.00 96.88 186 ALA A N 1
ATOM 1481 C CA . ALA A 1 186 ? 4.277 -4.960 -6.765 1.00 96.88 186 ALA A CA 1
ATOM 1482 C C . ALA A 1 186 ? 3.140 -5.976 -6.968 1.00 96.88 186 ALA A C 1
ATOM 1484 O O . ALA A 1 186 ? 2.225 -6.039 -6.148 1.00 96.88 186 ALA A O 1
ATOM 1485 N N . ALA A 1 187 ? 3.192 -6.783 -8.034 1.00 96.06 187 ALA A N 1
ATOM 1486 C CA . ALA A 1 187 ? 2.198 -7.822 -8.298 1.00 96.06 187 ALA A CA 1
ATOM 1487 C C . ALA A 1 187 ? 2.203 -8.913 -7.214 1.00 96.06 187 ALA A C 1
ATOM 1489 O O . ALA A 1 187 ? 1.143 -9.303 -6.722 1.00 96.06 187 ALA A O 1
ATOM 1490 N N . GLU A 1 188 ? 3.386 -9.368 -6.800 1.00 95.69 188 GLU A N 1
ATOM 1491 C CA . GLU A 1 188 ? 3.551 -10.350 -5.722 1.00 95.69 188 GLU A CA 1
ATOM 1492 C C . GLU A 1 188 ? 3.003 -9.828 -4.389 1.00 95.69 188 GLU A C 1
ATOM 1494 O O . GLU A 1 188 ? 2.204 -10.505 -3.734 1.00 95.69 188 GLU A O 1
ATOM 1499 N N . LEU A 1 189 ? 3.357 -8.592 -4.022 1.00 97.81 189 LEU A N 1
ATOM 1500 C CA . LEU A 1 189 ? 2.857 -7.941 -2.810 1.00 97.81 189 LEU A CA 1
ATOM 1501 C C . LEU A 1 189 ? 1.333 -7.772 -2.846 1.00 97.81 189 LEU A C 1
ATOM 1503 O O . LEU A 1 189 ? 0.660 -8.074 -1.861 1.00 97.81 189 LEU A O 1
ATOM 1507 N N . ASN A 1 190 ? 0.765 -7.367 -3.987 1.00 97.19 190 ASN A N 1
ATOM 1508 C CA . ASN A 1 190 ? -0.684 -7.225 -4.140 1.00 97.19 190 ASN A CA 1
ATOM 1509 C C . ASN A 1 190 ? -1.424 -8.562 -3.982 1.00 97.19 190 ASN A C 1
ATOM 1511 O O . ASN A 1 190 ? -2.473 -8.610 -3.343 1.00 97.19 190 ASN A O 1
ATOM 1515 N N . ASN A 1 191 ? -0.875 -9.657 -4.512 1.00 95.00 191 ASN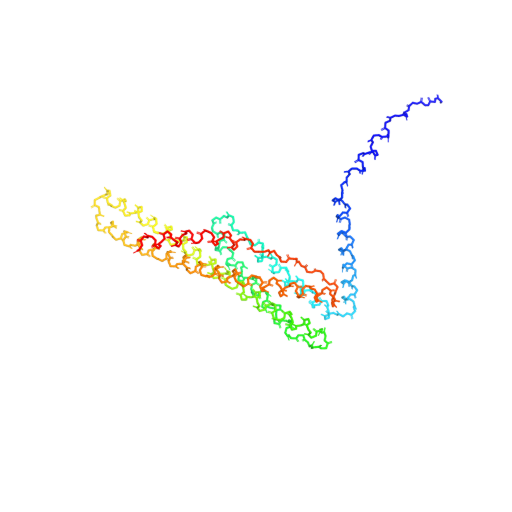 A N 1
ATOM 1516 C CA . ASN A 1 191 ? -1.447 -10.991 -4.318 1.00 95.00 191 ASN A CA 1
ATOM 1517 C C . ASN A 1 191 ? -1.356 -11.447 -2.853 1.00 95.00 191 ASN A C 1
ATOM 1519 O O . ASN A 1 191 ? -2.302 -12.036 -2.335 1.00 95.00 191 ASN A O 1
ATOM 1523 N N . SER A 1 192 ? -0.260 -11.126 -2.157 1.00 95.50 192 SER A N 1
ATOM 1524 C CA . SER A 1 192 ? -0.149 -11.384 -0.715 1.00 95.50 192 SER A CA 1
ATOM 1525 C C . SER A 1 192 ? -1.222 -10.630 0.079 1.00 95.50 192 SER A C 1
ATOM 1527 O O . SER A 1 192 ? -1.875 -11.227 0.931 1.00 95.50 192 SER A O 1
ATOM 1529 N N . LEU A 1 193 ? -1.451 -9.352 -0.239 1.00 96.25 193 LEU A N 1
ATOM 1530 C CA . LEU A 1 193 ? -2.483 -8.526 0.398 1.00 96.25 193 LEU A CA 1
ATOM 1531 C C . LEU A 1 193 ? -3.891 -9.075 0.159 1.00 96.25 193 LEU A C 1
ATOM 1533 O O . LEU A 1 193 ? -4.693 -9.111 1.085 1.00 96.25 193 LEU A O 1
ATOM 1537 N N . LEU A 1 194 ? -4.187 -9.553 -1.052 1.00 93.62 194 LEU A N 1
ATOM 1538 C CA . LEU A 1 194 ? -5.473 -10.188 -1.354 1.00 93.62 194 LEU A CA 1
ATOM 1539 C C . LEU A 1 194 ? -5.725 -11.435 -0.502 1.00 93.62 194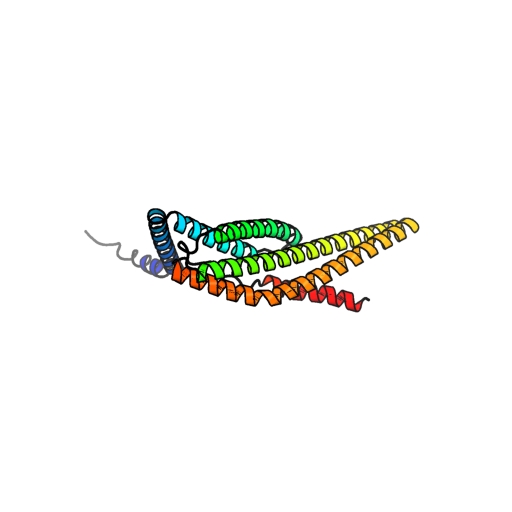 LEU A C 1
ATOM 1541 O O . LEU A 1 194 ? -6.833 -11.606 -0.003 1.00 93.62 194 LEU A O 1
ATOM 1545 N N . ASN A 1 195 ? -4.697 -12.258 -0.279 1.00 90.50 195 ASN A N 1
ATOM 1546 C CA . ASN A 1 195 ? -4.806 -13.443 0.575 1.00 90.50 195 ASN A CA 1
ATOM 1547 C C . ASN A 1 195 ? -4.973 -13.083 2.061 1.00 90.50 195 ASN A C 1
ATOM 1549 O O . ASN A 1 195 ? -5.626 -13.813 2.798 1.00 90.50 195 ASN A O 1
ATOM 1553 N N . GLN A 1 196 ? -4.389 -11.968 2.507 1.00 92.44 196 GLN A N 1
ATOM 1554 C CA . GLN A 1 196 ? -4.492 -11.501 3.895 1.00 92.44 196 GLN A CA 1
ATOM 1555 C C . GLN A 1 196 ? -5.769 -10.709 4.184 1.00 92.44 196 GLN A C 1
ATOM 1557 O O . GLN A 1 196 ? -6.157 -10.583 5.343 1.00 92.44 196 GLN A O 1
ATOM 1562 N N . ARG A 1 197 ? -6.412 -10.161 3.147 1.00 92.06 197 ARG A N 1
ATOM 1563 C CA . ARG A 1 197 ? -7.582 -9.289 3.275 1.00 92.06 197 ARG A CA 1
ATOM 1564 C C . ARG A 1 197 ? -8.706 -9.942 4.075 1.00 92.06 197 ARG A C 1
ATOM 1566 O O . ARG A 1 197 ? -9.252 -9.309 4.968 1.00 92.06 197 ARG A O 1
ATOM 1573 N N . GLU A 1 198 ? -9.064 -11.174 3.729 1.00 88.75 198 GLU A N 1
ATOM 1574 C CA . GLU A 1 198 ? -10.219 -11.851 4.325 1.00 88.75 198 GLU A CA 1
ATOM 1575 C C . GLU A 1 198 ? -9.999 -12.129 5.816 1.00 88.75 198 GLU A C 1
ATOM 1577 O O . GLU A 1 198 ? -10.843 -11.790 6.641 1.00 88.75 198 GLU A O 1
ATOM 1582 N N . ASP A 1 199 ? -8.818 -12.644 6.171 1.00 90.88 199 ASP A N 1
ATOM 1583 C CA . ASP A 1 199 ? -8.427 -12.843 7.569 1.00 90.88 199 ASP A CA 1
ATOM 1584 C C . ASP A 1 199 ? -8.451 -11.512 8.339 1.00 90.88 199 ASP A C 1
ATOM 1586 O O . ASP A 1 199 ? -8.991 -11.435 9.442 1.00 90.88 199 ASP A O 1
ATOM 1590 N N . LEU A 1 200 ? -7.946 -10.424 7.750 1.00 93.12 200 LEU A N 1
ATOM 1591 C CA . LEU A 1 200 ? -7.981 -9.104 8.382 1.00 93.12 200 LEU A CA 1
ATOM 1592 C C . LEU A 1 200 ? -9.415 -8.628 8.665 1.00 93.12 200 LEU A C 1
ATOM 1594 O O . LEU A 1 200 ? -9.692 -8.159 9.770 1.00 93.12 200 LEU A O 1
ATOM 1598 N N . ILE A 1 201 ? -10.317 -8.756 7.685 1.00 91.31 201 ILE A N 1
ATOM 1599 C CA . ILE A 1 201 ? -11.727 -8.362 7.811 1.00 91.31 201 ILE A CA 1
ATOM 1600 C C . ILE A 1 201 ? -12.401 -9.164 8.926 1.00 91.31 201 ILE A C 1
ATOM 1602 O O . ILE A 1 201 ? -13.004 -8.572 9.821 1.00 91.31 201 ILE A O 1
ATOM 1606 N N . GLN A 1 202 ? -12.249 -10.489 8.918 1.00 91.69 202 GLN A N 1
ATOM 1607 C CA . GLN A 1 202 ? -12.870 -11.376 9.903 1.00 91.69 202 GLN A CA 1
ATOM 1608 C C . GLN A 1 202 ? -12.382 -11.085 11.327 1.00 91.69 202 GLN A C 1
ATOM 1610 O O . GLN A 1 202 ? -13.184 -10.953 12.254 1.00 91.69 202 GLN A O 1
ATOM 1615 N N . ASN A 1 203 ? -11.070 -10.919 11.513 1.00 93.31 203 ASN A N 1
ATOM 1616 C CA . ASN A 1 203 ? -10.510 -10.602 12.825 1.00 93.31 203 ASN A CA 1
ATOM 1617 C C . ASN A 1 203 ? -10.960 -9.222 13.320 1.00 93.31 203 ASN A C 1
ATOM 1619 O O . ASN A 1 203 ? -11.282 -9.059 14.498 1.00 93.31 203 ASN A O 1
ATOM 1623 N N . TYR A 1 204 ? -11.040 -8.231 12.432 1.00 94.12 204 TYR A N 1
ATOM 1624 C CA . TYR A 1 204 ? -11.539 -6.912 12.800 1.00 94.12 204 TYR A CA 1
ATOM 1625 C C . TYR A 1 204 ? -13.038 -6.919 13.139 1.00 94.12 204 TYR A C 1
ATOM 1627 O O . TYR A 1 204 ? -13.444 -6.275 14.102 1.00 94.12 204 TYR A O 1
ATOM 1635 N N . GLN A 1 205 ? -13.863 -7.680 12.415 1.00 92.81 205 GLN A N 1
ATOM 1636 C CA . GLN A 1 205 ? -15.280 -7.865 12.751 1.00 92.81 205 GLN A CA 1
ATOM 1637 C C . GLN A 1 205 ? -15.456 -8.535 14.119 1.00 92.81 205 GLN A C 1
ATOM 1639 O O . GLN A 1 205 ? -16.310 -8.115 14.907 1.00 92.81 205 GLN A O 1
ATOM 1644 N N . ARG A 1 206 ? -14.610 -9.523 14.444 1.00 94.06 206 ARG A N 1
ATOM 1645 C CA . ARG A 1 206 ? -14.559 -10.118 15.787 1.00 94.06 206 ARG A CA 1
ATOM 1646 C C . ARG A 1 206 ? -14.231 -9.065 16.847 1.00 94.06 206 ARG A C 1
ATOM 1648 O O . ARG A 1 206 ? -14.953 -8.967 17.836 1.00 94.06 206 ARG A O 1
ATOM 1655 N N . LEU A 1 207 ? -13.193 -8.251 16.630 1.00 95.25 207 LEU A N 1
ATOM 1656 C CA . LEU A 1 207 ? -12.843 -7.154 17.539 1.00 95.25 207 LEU A CA 1
ATOM 1657 C C . LEU A 1 207 ? -14.004 -6.164 17.699 1.00 95.25 207 LEU A C 1
ATOM 1659 O O . LEU A 1 207 ? -14.353 -5.816 18.820 1.00 95.25 207 LEU A O 1
ATOM 1663 N N . SER A 1 208 ? -14.621 -5.734 16.599 1.00 93.81 208 SER A N 1
ATOM 1664 C CA . SER A 1 208 ? -15.751 -4.802 16.621 1.00 93.81 208 SER A CA 1
ATOM 1665 C C . SER A 1 208 ? -16.937 -5.348 17.413 1.00 93.81 208 SER A C 1
ATOM 1667 O O . SER A 1 208 ? -17.594 -4.585 18.116 1.00 93.81 208 SER A O 1
ATOM 1669 N N . SER A 1 209 ? -17.204 -6.651 17.314 1.00 94.12 209 SER A N 1
ATOM 1670 C CA . SER A 1 209 ? -18.275 -7.305 18.073 1.00 94.12 209 SER A CA 1
ATOM 1671 C C . SER A 1 209 ? -17.958 -7.308 19.570 1.00 94.12 209 SER A C 1
ATOM 1673 O O . SER A 1 209 ? -18.767 -6.842 20.365 1.00 94.12 209 SER A O 1
ATOM 1675 N N . LEU A 1 210 ? -16.738 -7.708 19.950 1.00 94.25 210 LEU A N 1
ATOM 1676 C CA . LEU A 1 210 ? -16.292 -7.675 21.348 1.00 94.25 210 LEU A CA 1
ATOM 1677 C C . LEU A 1 210 ? -16.316 -6.260 21.935 1.00 94.25 210 LEU A C 1
ATOM 1679 O O . LEU A 1 210 ? -16.740 -6.068 23.070 1.00 94.25 210 LEU A O 1
ATOM 1683 N N . VAL A 1 211 ? -15.890 -5.259 21.167 1.00 91.19 211 VAL A N 1
ATOM 1684 C CA . VAL A 1 211 ? -15.917 -3.855 21.592 1.00 91.19 211 VAL A CA 1
ATOM 1685 C C . VAL A 1 211 ? -17.351 -3.366 21.802 1.00 91.19 211 VAL A C 1
ATOM 1687 O O . VAL A 1 211 ? -17.632 -2.712 22.809 1.00 91.19 211 VAL A O 1
ATOM 1690 N N . LYS A 1 212 ? -18.283 -3.724 20.914 1.00 89.00 212 LYS A N 1
ATOM 1691 C CA . LYS A 1 212 ? -19.701 -3.397 21.089 1.00 89.00 212 LYS A CA 1
ATOM 1692 C C . LYS A 1 212 ? -20.281 -4.065 22.336 1.00 89.00 212 LYS A C 1
ATOM 1694 O O . LYS A 1 212 ? -20.927 -3.388 23.132 1.00 89.00 212 LYS A O 1
ATOM 1699 N N . ASP A 1 213 ? -20.001 -5.347 22.540 1.00 88.62 213 ASP A N 1
ATOM 1700 C CA . ASP A 1 213 ? -20.551 -6.129 23.651 1.00 88.62 213 ASP A CA 1
ATOM 1701 C C . ASP A 1 213 ? -19.983 -5.702 25.013 1.00 88.62 213 ASP A C 1
ATOM 1703 O O . ASP A 1 213 ? -20.719 -5.595 25.993 1.00 88.62 213 ASP A O 1
ATOM 1707 N N . LYS A 1 214 ? -18.671 -5.447 25.087 1.00 87.31 214 LYS A N 1
ATOM 1708 C CA . LYS A 1 214 ? -17.959 -5.171 26.346 1.00 87.31 214 LYS A CA 1
ATOM 1709 C C . LYS A 1 214 ? -17.906 -3.688 26.699 1.00 87.31 214 LYS A C 1
ATOM 1711 O O . LYS A 1 214 ? -17.825 -3.353 27.877 1.00 87.31 214 LYS A O 1
ATOM 1716 N N . MET A 1 215 ? -17.926 -2.806 25.700 1.00 83.31 215 MET A N 1
ATOM 1717 C CA . MET A 1 215 ? -17.716 -1.364 25.887 1.00 83.31 215 MET A CA 1
ATOM 1718 C C . MET A 1 215 ? -18.873 -0.508 25.367 1.00 83.31 215 MET A C 1
ATOM 1720 O O . MET A 1 215 ? -18.904 0.696 25.618 1.00 83.31 215 MET A O 1
ATOM 1724 N N . GLY A 1 216 ? -19.829 -1.094 24.638 1.00 82.50 216 GLY A N 1
ATOM 1725 C CA . GLY A 1 216 ? -20.939 -0.354 24.038 1.00 82.50 216 GLY A CA 1
ATOM 1726 C C . GLY A 1 216 ? -20.521 0.596 22.914 1.00 82.50 216 GLY A C 1
ATOM 1727 O O . GLY A 1 216 ? -21.302 1.476 22.565 1.00 82.50 216 GLY A O 1
ATOM 1728 N N . LEU A 1 217 ? -19.307 0.447 22.374 1.00 82.06 217 LEU A N 1
ATOM 1729 C CA . LEU A 1 217 ? -18.772 1.287 21.304 1.00 82.06 217 LEU A CA 1
ATOM 1730 C C . LEU A 1 217 ? -19.032 0.658 19.934 1.00 82.06 217 LEU A C 1
ATOM 1732 O O . LEU A 1 217 ? -18.770 -0.524 19.718 1.00 82.06 217 LEU A O 1
ATOM 1736 N N . GLU A 1 218 ? -19.487 1.466 18.982 1.00 86.62 218 GLU A N 1
ATOM 1737 C CA . GLU A 1 218 ? -19.616 1.044 17.587 1.00 86.62 218 GLU A CA 1
ATOM 1738 C C . GLU A 1 218 ? -18.383 1.462 16.785 1.00 86.62 218 GLU A C 1
ATOM 1740 O O . GLU A 1 218 ? -18.093 2.651 16.633 1.00 86.62 218 GLU A O 1
ATOM 1745 N N . LEU A 1 219 ? -17.652 0.478 16.256 1.00 86.44 219 LEU A N 1
ATOM 1746 C CA . LEU A 1 219 ? -16.509 0.728 15.382 1.00 86.44 219 LEU A CA 1
ATOM 1747 C C . LEU A 1 219 ? -16.942 0.881 13.923 1.00 86.44 219 LEU A C 1
ATOM 1749 O O . LEU A 1 219 ? -18.042 0.502 13.524 1.00 86.44 219 LEU A O 1
ATOM 1753 N N . PHE A 1 220 ? -16.065 1.472 13.114 1.00 84.50 220 PHE A N 1
ATOM 1754 C CA . PHE A 1 220 ? -16.318 1.636 11.690 1.00 84.50 220 PHE A CA 1
ATOM 1755 C C . PHE A 1 220 ? -16.261 0.282 10.985 1.00 84.50 220 PHE A C 1
ATOM 1757 O O . PHE A 1 220 ? -15.378 -0.513 11.257 1.00 84.50 220 PHE A O 1
ATOM 1764 N N . GLU A 1 221 ? -17.136 0.036 10.018 1.00 79.44 221 GLU A N 1
ATOM 1765 C CA . GLU A 1 221 ? -17.089 -1.190 9.224 1.00 79.44 221 GLU A CA 1
ATOM 1766 C C . GLU A 1 221 ? -15.952 -1.138 8.191 1.00 79.44 221 GLU A C 1
ATOM 1768 O O . GLU A 1 221 ? -15.957 -0.287 7.300 1.00 79.44 221 GLU A O 1
ATOM 1773 N N . ILE A 1 222 ? -14.976 -2.049 8.280 1.00 78.94 222 ILE A N 1
ATOM 1774 C CA . ILE A 1 222 ? -13.919 -2.166 7.265 1.00 78.94 222 ILE A CA 1
ATOM 1775 C C . ILE A 1 222 ? -14.540 -2.426 5.885 1.00 78.94 222 ILE A C 1
ATOM 1777 O O . ILE A 1 222 ? -15.363 -3.320 5.721 1.00 78.94 222 ILE A O 1
ATOM 1781 N N . SER A 1 223 ? -14.087 -1.676 4.874 1.00 71.00 223 SER A N 1
ATOM 1782 C CA . SER A 1 223 ? -14.448 -1.938 3.477 1.00 71.00 223 SER A CA 1
ATOM 1783 C C . SER A 1 223 ? -13.607 -3.066 2.863 1.00 71.00 223 SER A C 1
ATOM 1785 O O . SER A 1 223 ? -12.478 -3.304 3.283 1.00 71.00 223 SER A O 1
ATOM 1787 N N . ASP A 1 224 ? -14.108 -3.696 1.794 1.00 70.62 224 ASP A N 1
ATOM 1788 C CA . ASP A 1 224 ? -13.475 -4.840 1.102 1.00 70.62 224 ASP A CA 1
ATOM 1789 C C . ASP A 1 224 ? -12.124 -4.547 0.405 1.00 70.62 224 ASP A C 1
ATOM 1791 O O . ASP A 1 224 ? -11.698 -5.313 -0.464 1.00 70.62 224 ASP A O 1
ATOM 1795 N N . PHE A 1 225 ? -11.461 -3.416 0.679 1.00 86.00 225 PHE A N 1
ATOM 1796 C CA . PHE A 1 225 ? -10.210 -3.006 0.023 1.00 86.00 225 PHE A CA 1
ATOM 1797 C C . PHE A 1 225 ? -10.268 -3.171 -1.510 1.00 86.00 225 PHE A C 1
ATOM 1799 O O . PHE A 1 225 ? -9.357 -3.712 -2.141 1.00 86.00 225 PHE A O 1
ATOM 1806 N N . LYS A 1 226 ? -11.372 -2.723 -2.132 1.00 83.81 226 LYS A N 1
ATOM 1807 C CA . LYS A 1 226 ? -11.701 -2.967 -3.557 1.00 83.81 226 LYS A CA 1
ATOM 1808 C C . LYS A 1 226 ? -10.595 -2.545 -4.533 1.00 83.81 226 LYS A C 1
ATOM 1810 O O . LYS A 1 226 ? -10.521 -3.060 -5.650 1.00 83.81 226 LYS A O 1
ATOM 1815 N N . PHE A 1 227 ? -9.728 -1.622 -4.121 1.00 87.69 227 PHE A N 1
ATOM 1816 C CA . PHE A 1 227 ? -8.568 -1.199 -4.900 1.00 87.69 227 PHE A CA 1
ATOM 1817 C C . PHE A 1 227 ? -7.579 -2.348 -5.176 1.00 87.69 227 PHE A C 1
ATOM 1819 O O . PHE A 1 227 ? -6.991 -2.363 -6.254 1.00 87.69 227 PHE A O 1
ATOM 1826 N N . LEU A 1 228 ? -7.452 -3.347 -4.291 1.00 91.75 228 LEU A N 1
ATOM 1827 C CA . LEU A 1 228 ? -6.550 -4.493 -4.481 1.00 91.75 228 LEU A CA 1
ATOM 1828 C C . LEU A 1 228 ? -6.921 -5.331 -5.713 1.00 91.75 228 LEU A C 1
ATOM 1830 O O . LEU A 1 228 ? -6.047 -5.749 -6.472 1.00 91.75 228 LEU A O 1
ATOM 1834 N N . GLU A 1 229 ? -8.218 -5.546 -5.949 1.00 90.88 229 GLU A N 1
ATOM 1835 C CA . GLU A 1 229 ? -8.723 -6.292 -7.112 1.00 90.88 229 GLU A CA 1
ATOM 1836 C C . GLU A 1 229 ? -8.517 -5.513 -8.415 1.00 90.88 229 GLU A C 1
ATOM 1838 O O . GLU A 1 229 ? -8.143 -6.068 -9.456 1.00 90.88 229 GLU A O 1
ATOM 1843 N N . LYS A 1 230 ? -8.752 -4.195 -8.361 1.00 89.25 230 LYS A N 1
ATOM 1844 C CA . LYS A 1 230 ? -8.499 -3.288 -9.486 1.00 89.25 230 LYS A CA 1
ATOM 1845 C C . LYS A 1 230 ? -7.015 -3.320 -9.861 1.00 89.25 230 LYS A C 1
ATOM 1847 O O . LYS A 1 230 ? -6.688 -3.457 -11.044 1.00 89.25 230 LYS A O 1
ATOM 1852 N N . ASP A 1 231 ? -6.136 -3.246 -8.866 1.00 90.19 231 ASP A N 1
ATOM 1853 C CA . ASP A 1 231 ? -4.691 -3.280 -9.066 1.00 90.19 231 ASP A CA 1
ATOM 1854 C C . ASP A 1 231 ? -4.184 -4.637 -9.525 1.00 90.19 231 ASP A C 1
ATOM 1856 O O . ASP A 1 231 ? -3.345 -4.671 -10.422 1.00 90.19 231 ASP A O 1
ATOM 1860 N N . LYS A 1 232 ? -4.744 -5.747 -9.034 1.00 92.75 232 LYS A N 1
ATOM 1861 C CA . LYS A 1 232 ? -4.412 -7.090 -9.527 1.00 92.75 232 LYS A CA 1
ATOM 1862 C C . LYS A 1 232 ? -4.557 -7.170 -11.043 1.00 92.75 232 LYS A C 1
ATOM 1864 O O . LYS A 1 232 ? -3.613 -7.518 -11.743 1.00 92.75 232 LYS A O 1
ATOM 1869 N N . LYS A 1 233 ? -5.713 -6.764 -11.581 1.00 91.00 233 LYS A N 1
ATOM 1870 C CA . LYS A 1 233 ? -5.962 -6.779 -13.036 1.00 91.00 233 LYS A CA 1
ATOM 1871 C C . LYS A 1 233 ? -5.007 -5.868 -13.808 1.00 91.00 233 LYS A C 1
ATOM 1873 O O . LYS A 1 233 ? -4.700 -6.134 -14.971 1.00 91.00 233 LYS A O 1
ATOM 1878 N N . ARG A 1 234 ? -4.586 -4.745 -13.219 1.00 90.06 234 ARG A N 1
ATOM 1879 C CA . ARG A 1 234 ? -3.618 -3.825 -13.833 1.00 90.06 234 ARG A CA 1
ATOM 1880 C C . ARG A 1 234 ? -2.220 -4.447 -13.854 1.00 90.06 234 ARG A C 1
ATOM 1882 O O . ARG A 1 234 ? -1.635 -4.540 -14.927 1.00 90.06 234 ARG A O 1
ATOM 1889 N N . LEU A 1 235 ? -1.739 -4.919 -12.708 1.00 91.31 235 LEU A N 1
ATOM 1890 C CA . LEU A 1 235 ? -0.409 -5.496 -12.527 1.00 91.31 235 LEU A CA 1
ATOM 1891 C C . LEU A 1 235 ? -0.242 -6.812 -13.296 1.00 91.31 235 LEU A C 1
ATOM 1893 O O . LEU A 1 235 ? 0.755 -6.969 -13.995 1.00 91.31 235 LEU A O 1
ATOM 1897 N N . ASP A 1 236 ? -1.243 -7.698 -13.285 1.00 90.44 236 ASP A N 1
ATOM 1898 C CA . ASP A 1 236 ? -1.222 -8.949 -14.056 1.00 90.44 236 ASP A CA 1
ATOM 1899 C C . ASP A 1 236 ? -1.063 -8.677 -15.559 1.00 90.44 236 ASP A C 1
ATOM 1901 O O . ASP A 1 236 ? -0.294 -9.353 -16.241 1.00 90.44 236 ASP A O 1
ATOM 1905 N N . ARG A 1 237 ? -1.755 -7.663 -16.100 1.00 87.94 237 ARG A N 1
ATOM 1906 C CA . ARG A 1 237 ? -1.599 -7.265 -17.510 1.00 87.94 237 ARG A CA 1
ATOM 1907 C C . ARG A 1 237 ? -0.191 -6.755 -17.794 1.00 87.94 237 ARG A C 1
ATOM 1909 O O . ARG A 1 237 ? 0.395 -7.158 -18.796 1.00 87.94 237 ARG A O 1
ATOM 1916 N N . THR A 1 238 ? 0.348 -5.906 -16.920 1.00 85.81 238 THR A N 1
ATOM 1917 C CA . THR A 1 238 ? 1.720 -5.402 -17.041 1.00 85.81 238 THR A CA 1
ATOM 1918 C C . THR A 1 238 ? 2.716 -6.560 -17.048 1.00 85.81 238 THR A C 1
ATOM 1920 O O . THR A 1 238 ? 3.451 -6.715 -18.018 1.00 85.81 238 THR A O 1
ATOM 1923 N N . VAL A 1 239 ? 2.679 -7.441 -16.046 1.00 87.19 239 VAL A N 1
ATOM 1924 C CA . VAL A 1 239 ? 3.613 -8.572 -15.917 1.00 87.19 239 VAL A CA 1
ATOM 1925 C C . VAL A 1 239 ? 3.471 -9.575 -17.065 1.00 87.19 239 VAL A C 1
ATOM 1927 O O . VAL A 1 239 ? 4.475 -10.023 -17.620 1.00 87.19 239 VAL A O 1
ATOM 1930 N N . ASN A 1 240 ? 2.250 -9.901 -17.493 1.00 86.44 240 ASN A N 1
ATOM 1931 C CA . ASN A 1 240 ? 2.037 -10.812 -18.621 1.00 86.44 240 ASN A CA 1
ATOM 1932 C C . ASN A 1 240 ? 2.585 -10.250 -19.940 1.00 86.44 240 ASN A C 1
ATOM 1934 O O . ASN A 1 240 ? 3.117 -11.005 -20.754 1.00 86.44 240 ASN A O 1
ATOM 1938 N N . ASN A 1 241 ? 2.502 -8.935 -20.150 1.00 81.25 241 ASN A N 1
ATOM 1939 C CA . ASN A 1 241 ? 3.103 -8.292 -21.318 1.00 81.25 241 ASN A CA 1
ATOM 1940 C C . ASN A 1 241 ? 4.637 -8.335 -21.285 1.00 81.25 241 ASN A C 1
ATOM 1942 O O . ASN A 1 241 ? 5.254 -8.393 -22.347 1.00 81.25 241 ASN A O 1
ATOM 1946 N N . LEU A 1 242 ? 5.248 -8.346 -20.096 1.00 80.56 242 LEU A N 1
ATOM 1947 C CA . LEU A 1 242 ? 6.694 -8.524 -19.939 1.00 80.56 242 LEU A CA 1
ATOM 1948 C C . LEU A 1 242 ? 7.121 -9.953 -20.281 1.00 80.56 242 LEU A C 1
ATOM 1950 O O . LEU A 1 242 ? 8.055 -10.142 -21.053 1.00 80.56 242 LEU A O 1
ATOM 1954 N N . ARG A 1 243 ? 6.387 -10.957 -19.785 1.00 72.75 243 ARG A N 1
ATOM 1955 C CA . ARG A 1 243 ? 6.678 -12.382 -20.034 1.00 72.75 243 ARG A CA 1
ATOM 1956 C C . ARG A 1 243 ? 6.544 -12.802 -21.496 1.00 72.75 243 ARG A C 1
ATOM 1958 O O . ARG A 1 243 ? 7.159 -13.772 -21.895 1.00 72.75 243 ARG A O 1
ATOM 1965 N N . LYS A 1 244 ? 5.737 -12.099 -22.295 1.00 65.88 244 LYS A N 1
ATOM 1966 C CA . LYS A 1 244 ? 5.612 -12.357 -23.741 1.00 65.88 244 LYS A CA 1
ATOM 1967 C C . LYS A 1 244 ? 6.750 -11.756 -24.575 1.00 65.88 244 LYS A C 1
ATOM 1969 O O . LYS A 1 244 ? 6.793 -11.998 -25.777 1.00 65.88 244 LYS A O 1
ATOM 1974 N N . ARG A 1 245 ? 7.595 -10.909 -23.980 1.00 53.88 245 ARG A N 1
ATOM 1975 C CA . ARG A 1 245 ? 8.669 -10.172 -24.669 1.00 53.88 245 ARG A CA 1
ATOM 1976 C C . ARG A 1 245 ? 10.079 -10.649 -24.304 1.00 53.88 245 ARG A C 1
ATOM 1978 O O . ARG A 1 245 ? 11.016 -10.204 -24.961 1.00 53.88 245 ARG A O 1
ATOM 1985 N N . GLY A 1 246 ? 10.223 -11.476 -23.267 1.00 44.06 246 GLY A N 1
ATOM 1986 C CA . GLY A 1 246 ? 11.464 -12.169 -22.901 1.00 44.06 246 GLY A CA 1
ATOM 1987 C C . GLY A 1 246 ? 11.397 -13.628 -23.311 1.00 44.06 246 GLY A C 1
ATOM 1988 O O . GLY A 1 246 ? 12.474 -14.178 -23.612 1.00 44.06 246 GLY A O 1
#

Radius of gyration: 27.88 Å; chains: 1; bounding box: 96×53×73 Å

Foldseek 3Di:
DDDDDPPDPVPVVVVVVPPDPVVVVVVVVVVLVVVVVVLLVVCCVVDVLLNVVVVLVQQLLVLLVCLLPQDDPDPPSLVVLLVVLVVSLVSLVVSLVVLVPDDCVSDPPVLSVLSNVLSVLSSVLSVLSSLLSVLQNLLVVLQVLLVVLQVQLVVCVVVVNNVSNVVSNVRSVVSNVSSLVSLVSSLVSLVVSLVSQVVSQVSVVVSQVCCCVVPVDHGDRRDSSVVSVVVNVVSVVSNVVVVVVD

Sequence (246 aa):
MERKILLFIVLPLFFLYSCTPAYVKRLERIETLLDNLEKEIKITKTSPELAVIHTNINAFSMEIKKISSLDYSENGKYAENSSRLSDIISKIESIHNEFKKIESENLDNELKETFLDVSKKVISFAEKLKDRDLAISKGETAYKNAETSMIAANAALKDGRQEDAEKKLKEGKASLNIGNNEFIKAAELNNSLLNQREDLIQNYQRLSSLVKDKMGLELFEISDFKFLEKDKKRLDRTVNNLRKRG

Secondary structure (DSSP, 8-state):
------SSSSSHHHHSTTS-HHHHHHHHHHHHHHHHHHHHHHHHHH-HHHHHHHHHHHHHHHHHHHHHT---SSTTHHHHHHHHHHHHHHHHHHHHHHHHHS-TTSS-HHHHHHHHHHHHHHHHHHHHHHHHHHHHHHHHHHHHHHHHHHHHHHHHHHTT-HHHHHHHHHHHHHHHHHHHHHHHHHHHHHHHHHHHHHHHHHHHHHHHHHHHHHH-PPPPPPP--THHHHHHHHHHHHHHHHHTT-